Protein AF-A0A7C1YPB3-F1 (afdb_monomer_lite)

pLDDT: mean 75.38, std 16.49, range [26.89, 97.19]

Foldseek 3Di:
DVVVVVVVVVVVVVVVVVVVVVVVQDDPCCVLVVVVPDDPVVVVVVVVVVVDALLVVQVLVVVCVVPNPVSVVVVVVVVVVVVVVVVCVVVVVVPPDSDPLVSQCVVPNDVSSVVVVVVVVVVVVVVVVSRVVSVVVVVCVVVDPDDPDDDDPPDDDDPVCVVPHDDDDDDPVPDFAKDKDWDFDQDPPPRDTDPDTDIDIDGDDPPVVVVVLVVQCVVCVVVVPPVSNVVSVVVVVVVNVVVPPPDDDPVPPPD

Structure (mmCIF, N/CA/C/O backbone):
data_AF-A0A7C1YPB3-F1
#
_entry.id   AF-A0A7C1YPB3-F1
#
loop_
_atom_site.group_PDB
_atom_site.id
_atom_site.type_symbol
_atom_site.label_atom_id
_atom_site.label_alt_id
_atom_site.label_comp_id
_atom_site.label_asym_id
_atom_site.label_entity_id
_atom_site.label_seq_id
_atom_site.pdbx_PDB_ins_code
_atom_site.Cartn_x
_atom_site.Cartn_y
_atom_site.Cartn_z
_atom_site.occupancy
_atom_site.B_iso_or_equiv
_atom_site.auth_seq_id
_atom_site.auth_comp_id
_atom_site.auth_asym_id
_atom_site.auth_atom_id
_atom_site.pdbx_PDB_model_num
ATOM 1 N N . MET A 1 1 ? -0.962 -20.818 -11.666 1.00 75.56 1 MET A N 1
ATOM 2 C CA . MET A 1 1 ? -2.402 -21.074 -11.406 1.00 75.56 1 MET A CA 1
ATOM 3 C C . MET A 1 1 ? -2.687 -21.519 -9.973 1.00 75.56 1 MET A C 1
ATOM 5 O O . MET A 1 1 ? -3.555 -20.921 -9.353 1.00 75.56 1 MET A O 1
ATOM 9 N N . ILE A 1 2 ? -1.944 -22.481 -9.407 1.00 89.00 2 ILE A N 1
ATOM 10 C CA . ILE A 1 2 ? -2.165 -22.965 -8.027 1.00 89.00 2 ILE A CA 1
ATOM 11 C C . ILE A 1 2 ? -2.132 -21.858 -6.953 1.00 89.00 2 ILE A C 1
ATOM 13 O O . ILE A 1 2 ? -2.996 -21.825 -6.082 1.00 89.00 2 ILE A O 1
ATOM 17 N N . TYR A 1 3 ? -1.215 -20.891 -7.068 1.00 89.31 3 TYR A N 1
ATOM 18 C CA . TYR A 1 3 ? -1.104 -19.768 -6.129 1.00 89.31 3 TYR A CA 1
ATOM 19 C C . TYR A 1 3 ? -2.347 -18.869 -6.108 1.00 89.31 3 TYR A C 1
ATOM 21 O O . TYR A 1 3 ? -2.800 -18.473 -5.040 1.00 89.31 3 TYR A O 1
ATOM 29 N N . LEU A 1 4 ? -2.938 -18.584 -7.274 1.00 89.06 4 LEU A N 1
ATOM 30 C CA . LEU A 1 4 ? -4.139 -17.747 -7.371 1.00 89.06 4 LEU A CA 1
ATOM 31 C C . LEU A 1 4 ? -5.350 -18.432 -6.732 1.00 89.06 4 LEU A C 1
ATOM 33 O O . LEU A 1 4 ? -6.118 -17.787 -6.025 1.00 89.06 4 LEU A O 1
ATOM 37 N N . VAL A 1 5 ? -5.484 -19.746 -6.933 1.00 92.25 5 VAL A N 1
ATOM 38 C CA . VAL A 1 5 ? -6.539 -20.546 -6.296 1.00 92.25 5 VAL A CA 1
ATOM 39 C C . VAL A 1 5 ? -6.368 -20.546 -4.775 1.00 92.25 5 VAL A C 1
ATOM 41 O O . VAL A 1 5 ? -7.338 -20.316 -4.057 1.00 92.25 5 VAL A O 1
ATOM 44 N N . ALA A 1 6 ? -5.142 -20.726 -4.275 1.00 93.12 6 ALA A N 1
ATOM 45 C CA . ALA A 1 6 ? -4.856 -20.678 -2.842 1.00 93.12 6 ALA A CA 1
ATOM 46 C C . ALA A 1 6 ? -5.192 -19.308 -2.224 1.00 93.12 6 ALA A C 1
ATOM 48 O O . ALA A 1 6 ? -5.853 -19.252 -1.188 1.00 93.12 6 ALA A O 1
ATOM 49 N N . ILE A 1 7 ? -4.809 -18.206 -2.884 1.00 91.94 7 ILE A N 1
ATOM 50 C CA . ILE A 1 7 ? -5.150 -16.839 -2.451 1.00 91.94 7 ILE A CA 1
ATOM 51 C C . ILE A 1 7 ? -6.669 -16.650 -2.418 1.00 91.94 7 ILE A C 1
ATOM 53 O O . ILE A 1 7 ? -7.203 -16.122 -1.446 1.00 91.94 7 ILE A O 1
ATOM 57 N N . PHE A 1 8 ? -7.377 -17.100 -3.454 1.00 93.25 8 PHE A N 1
ATOM 58 C CA . PHE A 1 8 ? -8.828 -16.962 -3.526 1.00 93.25 8 PHE A CA 1
ATOM 59 C C . PHE A 1 8 ? -9.539 -17.727 -2.402 1.00 93.25 8 PHE A C 1
ATOM 61 O O . PHE A 1 8 ? -10.398 -17.164 -1.723 1.00 93.25 8 PHE A O 1
ATOM 68 N N . ILE A 1 9 ? -9.139 -18.977 -2.145 1.00 96.50 9 ILE A N 1
ATOM 69 C CA . ILE A 1 9 ? -9.668 -19.778 -1.031 1.00 96.50 9 ILE A CA 1
ATOM 70 C C . ILE A 1 9 ? -9.374 -19.095 0.308 1.00 96.50 9 ILE A C 1
ATOM 72 O O . ILE A 1 9 ? -10.265 -18.985 1.148 1.00 96.50 9 ILE A O 1
ATOM 76 N N . TYR A 1 10 ? -8.156 -18.588 0.502 1.00 94.69 10 TYR A N 1
ATOM 77 C CA . TYR A 1 10 ? -7.781 -17.868 1.718 1.00 94.69 10 TYR A CA 1
ATOM 78 C C . TYR A 1 10 ? -8.662 -16.630 1.958 1.00 94.69 10 TYR A C 1
ATOM 80 O O . TYR A 1 10 ? -9.185 -16.449 3.058 1.00 94.69 10 TYR A O 1
ATOM 88 N N . LEU A 1 11 ? -8.897 -15.816 0.924 1.00 94.25 11 LEU A N 1
ATOM 89 C CA . LEU A 1 11 ? -9.785 -14.652 1.007 1.00 94.25 11 LEU A CA 1
ATOM 90 C C . LEU A 1 11 ? -11.232 -15.049 1.326 1.00 94.25 11 LEU A C 1
ATOM 92 O O . LEU A 1 11 ? -11.877 -14.382 2.136 1.00 94.25 11 LEU A O 1
ATOM 96 N N . LEU A 1 12 ? -11.734 -16.144 0.745 1.00 96.62 12 LEU A N 1
ATOM 97 C CA . LEU A 1 12 ? -13.065 -16.671 1.063 1.00 96.62 12 LEU A CA 1
ATOM 98 C C . LEU A 1 12 ? -13.172 -17.121 2.521 1.00 96.62 12 LEU A C 1
ATOM 100 O O . LEU A 1 12 ? -14.165 -16.812 3.176 1.00 96.62 12 LEU A O 1
ATOM 104 N N . VAL A 1 13 ? -12.156 -17.809 3.047 1.00 97.19 13 VAL A N 1
ATOM 105 C CA . VAL A 1 13 ? -12.119 -18.225 4.456 1.00 97.19 13 VAL A CA 1
ATOM 106 C C . VAL A 1 13 ? -12.121 -17.005 5.377 1.00 97.19 13 VAL A C 1
ATOM 108 O O . VAL A 1 13 ? -12.924 -16.949 6.309 1.00 97.19 13 VAL A O 1
ATOM 111 N N . LEU A 1 14 ? -11.294 -15.993 5.096 1.00 94.81 14 LEU A N 1
ATOM 112 C CA . LEU A 1 14 ? -11.281 -14.748 5.870 1.00 94.81 14 LEU A CA 1
ATOM 113 C C . LEU A 1 14 ? -12.633 -14.027 5.833 1.00 94.81 14 LEU A C 1
ATOM 115 O O . LEU A 1 14 ? -13.133 -13.602 6.876 1.00 94.81 14 LEU A O 1
ATOM 119 N N . ALA A 1 15 ? -13.249 -13.921 4.653 1.00 95.31 15 ALA A N 1
ATOM 120 C CA . ALA A 1 15 ? -14.564 -13.311 4.496 1.00 95.31 15 ALA A CA 1
ATOM 121 C C . ALA A 1 15 ? -15.644 -14.091 5.261 1.00 95.31 15 ALA A C 1
ATOM 123 O O . ALA A 1 15 ? -16.457 -13.490 5.962 1.00 95.31 15 ALA A O 1
ATOM 124 N N . ALA A 1 16 ? -15.625 -15.425 5.192 1.00 95.50 16 ALA A N 1
ATOM 125 C CA . ALA A 1 16 ? -16.558 -16.284 5.914 1.00 95.50 16 ALA A CA 1
ATOM 126 C C . ALA A 1 16 ? -16.427 -16.117 7.435 1.00 95.50 16 ALA A C 1
ATOM 128 O O . ALA A 1 16 ? -17.439 -15.956 8.120 1.00 95.50 16 ALA A O 1
ATOM 129 N N . ILE A 1 17 ? -15.198 -16.080 7.963 1.00 94.19 17 ILE A N 1
ATOM 130 C CA . ILE A 1 17 ? -14.938 -15.820 9.387 1.00 94.19 17 ILE A CA 1
ATOM 131 C C . ILE A 1 17 ? -15.451 -14.428 9.779 1.00 94.19 17 ILE A C 1
ATOM 133 O O . ILE A 1 17 ? -16.126 -14.293 10.801 1.00 94.19 17 ILE A O 1
ATOM 137 N N . GLY A 1 18 ? -15.182 -13.408 8.958 1.00 90.50 18 GLY A N 1
ATOM 138 C CA . GLY A 1 18 ? -15.642 -12.039 9.186 1.00 90.50 18 GLY A CA 1
ATOM 139 C C . GLY A 1 18 ? -17.167 -11.927 9.234 1.00 90.50 18 GLY A C 1
ATOM 140 O O . GLY A 1 18 ? -17.710 -11.352 10.174 1.00 90.50 18 GLY A O 1
ATOM 141 N N . ILE A 1 19 ? -17.868 -12.540 8.277 1.00 93.19 19 ILE A N 1
ATOM 142 C CA . ILE A 1 19 ? -19.339 -12.573 8.225 1.00 93.19 19 ILE A CA 1
ATOM 143 C C . ILE A 1 19 ? -19.916 -13.375 9.396 1.00 93.19 19 ILE A C 1
ATOM 145 O O . ILE A 1 19 ? -20.928 -12.992 9.980 1.00 93.19 19 ILE A O 1
ATOM 149 N N . TYR A 1 20 ? -19.294 -14.494 9.762 1.00 92.25 20 TYR A N 1
ATOM 150 C CA . TYR A 1 20 ? -19.737 -15.286 10.905 1.00 92.25 20 TYR A CA 1
ATOM 151 C C . TYR A 1 20 ? -19.619 -14.496 12.214 1.00 92.25 20 TYR A C 1
ATOM 153 O O . TYR A 1 20 ? -20.540 -14.501 13.033 1.00 92.25 20 TYR A O 1
ATOM 161 N N . LYS A 1 21 ? -18.506 -13.780 12.403 1.00 87.38 21 LYS A N 1
ATOM 162 C CA . LYS A 1 21 ? -18.264 -12.970 13.599 1.00 87.38 21 LYS A CA 1
ATOM 163 C C . LYS A 1 21 ? -19.066 -11.674 13.623 1.00 87.38 21 LYS A C 1
ATOM 165 O O . LYS A 1 21 ? -19.496 -11.280 14.703 1.00 87.38 21 LYS A O 1
ATOM 170 N N . SER A 1 22 ? -19.352 -11.056 12.476 1.00 86.44 22 SER A N 1
ATOM 171 C CA . SER A 1 22 ? -20.177 -9.840 12.423 1.00 86.44 22 SER A CA 1
ATOM 172 C C . SER A 1 22 ? -21.593 -10.074 12.955 1.00 86.44 22 SER A C 1
ATOM 174 O O . SER A 1 22 ? -22.157 -9.195 13.597 1.00 86.44 22 SER A O 1
ATOM 176 N N . ARG A 1 23 ? -22.132 -11.293 12.804 1.00 85.88 23 ARG A N 1
ATOM 177 C CA . ARG A 1 23 ? -23.428 -11.701 13.377 1.00 85.88 23 ARG A CA 1
ATOM 178 C C . ARG A 1 23 ? -23.453 -11.743 14.911 1.00 85.88 23 ARG A C 1
ATOM 180 O O . ARG A 1 23 ? -24.531 -11.836 15.489 1.00 85.88 23 ARG A O 1
ATOM 187 N N . GLN A 1 24 ? -22.295 -11.719 15.572 1.00 82.00 24 GLN A N 1
ATOM 188 C CA . GLN A 1 24 ? -22.184 -11.736 17.037 1.00 82.00 24 GLN A CA 1
ATOM 189 C C . GLN A 1 24 ? -22.139 -10.322 17.638 1.00 82.00 24 GLN A C 1
ATOM 191 O O . GLN A 1 24 ? -22.309 -10.175 18.846 1.00 82.00 24 GLN A O 1
ATOM 196 N N . VAL A 1 25 ? -21.942 -9.289 16.813 1.00 84.88 25 VAL A N 1
ATOM 197 C CA . VAL A 1 25 ? -21.862 -7.888 17.245 1.00 84.88 25 VAL A CA 1
ATOM 198 C C . VAL A 1 25 ? -23.274 -7.335 17.432 1.00 84.88 25 VAL A C 1
ATOM 200 O O . VAL A 1 25 ? -24.055 -7.308 16.483 1.00 84.88 25 VAL A O 1
ATOM 203 N N . LYS A 1 26 ? -23.611 -6.893 18.651 1.00 83.12 26 LYS A N 1
ATOM 204 C CA . LYS A 1 26 ? -24.950 -6.369 18.982 1.00 83.12 26 LYS A CA 1
ATOM 205 C C . LYS A 1 26 ? -24.946 -4.894 19.375 1.00 83.12 26 LYS A C 1
ATOM 207 O O . LYS A 1 26 ? -25.945 -4.216 19.158 1.00 83.12 26 LYS A O 1
ATOM 212 N N . THR A 1 27 ? -23.846 -4.395 19.938 1.00 84.50 27 THR A N 1
ATOM 213 C CA . THR A 1 27 ? -23.731 -3.012 20.422 1.00 84.50 27 THR A CA 1
ATOM 214 C C . THR A 1 27 ? -22.548 -2.266 19.796 1.00 84.50 27 THR A C 1
ATOM 216 O O . THR A 1 27 ? -21.640 -2.861 19.213 1.00 84.50 27 THR A O 1
ATOM 219 N N . GLN A 1 28 ? -22.534 -0.935 19.924 1.00 77.88 28 GLN A N 1
ATOM 220 C CA . GLN A 1 28 ? -21.425 -0.104 19.443 1.00 77.88 28 GLN A CA 1
ATOM 221 C C . GLN A 1 28 ? -20.120 -0.363 20.213 1.00 77.88 28 GLN A C 1
ATOM 223 O O . GLN A 1 28 ? -19.041 -0.288 19.621 1.00 77.88 28 GLN A O 1
ATOM 228 N N . GLU A 1 29 ? -20.192 -0.698 21.504 1.00 75.31 29 GLU A N 1
ATOM 229 C CA . GLU A 1 29 ? -19.015 -1.105 22.280 1.00 75.31 29 GLU A CA 1
ATOM 230 C C . GLU A 1 29 ? -18.487 -2.478 21.834 1.00 75.31 29 GLU A C 1
ATOM 232 O O . GLU A 1 29 ? -17.271 -2.657 21.731 1.00 75.31 29 GLU A O 1
ATOM 237 N N . ASP A 1 30 ? -19.368 -3.421 21.479 1.00 77.81 30 ASP A N 1
ATOM 238 C CA . ASP A 1 30 ? -18.952 -4.699 20.882 1.00 77.81 30 ASP A CA 1
ATOM 239 C C . ASP A 1 30 ? -18.210 -4.478 19.562 1.00 77.81 30 ASP A C 1
ATOM 241 O O . ASP A 1 30 ? -17.221 -5.150 19.284 1.00 77.81 30 ASP A O 1
ATOM 245 N N . PHE A 1 31 ? -18.650 -3.504 18.763 1.00 80.12 31 PHE A N 1
ATOM 246 C CA . PHE A 1 31 ? -17.999 -3.169 17.500 1.00 80.12 31 PHE A CA 1
ATOM 247 C C . PHE A 1 31 ? -16.668 -2.426 17.691 1.00 80.12 31 PHE A C 1
ATOM 249 O O . PHE A 1 31 ? -15.685 -2.727 17.020 1.00 80.12 31 PHE A O 1
ATOM 256 N N . THR A 1 32 ? -16.627 -1.450 18.602 1.00 74.75 32 THR A N 1
ATOM 257 C CA . THR A 1 32 ? -15.504 -0.501 18.700 1.00 74.75 32 THR A CA 1
ATOM 258 C C . THR A 1 32 ? -14.382 -1.010 19.603 1.00 74.75 32 THR A C 1
ATOM 260 O O . THR A 1 32 ? -13.214 -0.717 19.359 1.00 74.75 32 THR A O 1
ATOM 263 N N . VAL A 1 33 ? -14.717 -1.771 20.650 1.00 75.38 33 VAL A N 1
ATOM 264 C CA . VAL A 1 33 ? -13.752 -2.252 21.655 1.00 75.38 33 VAL A CA 1
ATOM 265 C C . VAL A 1 33 ? -13.882 -3.747 21.956 1.00 75.38 33 VAL A C 1
ATOM 267 O O . VAL A 1 33 ? -13.324 -4.215 22.950 1.00 75.38 33 VAL A O 1
ATOM 270 N N . ALA A 1 34 ? -14.615 -4.508 21.133 1.00 78.81 34 ALA A N 1
ATOM 271 C CA . ALA A 1 34 ? -14.867 -5.940 21.340 1.00 78.81 34 ALA A CA 1
ATOM 272 C C . ALA A 1 34 ? -15.419 -6.258 22.747 1.00 78.81 34 ALA A C 1
ATOM 274 O O . ALA A 1 34 ? -15.034 -7.242 23.388 1.00 78.81 34 ALA A O 1
ATOM 275 N N . GLY A 1 35 ? -16.253 -5.356 23.283 1.00 71.44 35 GLY A N 1
ATOM 276 C CA . GLY A 1 35 ? -16.825 -5.475 24.627 1.00 71.44 35 GLY A CA 1
ATOM 277 C C . GLY A 1 35 ? -15.786 -5.486 25.757 1.00 71.44 35 GLY A C 1
ATOM 278 O O . GLY A 1 35 ? -16.099 -5.897 26.868 1.00 71.44 35 GLY A O 1
ATOM 279 N N . ARG A 1 36 ? -14.531 -5.081 25.490 1.00 75.50 36 ARG A N 1
ATOM 280 C CA . ARG A 1 36 ? -13.394 -5.139 26.434 1.00 75.50 36 ARG A CA 1
ATOM 281 C C . ARG A 1 36 ? -13.104 -6.551 26.979 1.00 75.50 36 ARG A C 1
ATOM 283 O O . ARG A 1 36 ? -12.476 -6.687 28.025 1.00 75.50 36 ARG A O 1
ATOM 290 N N . THR A 1 37 ? -13.523 -7.595 26.262 1.00 76.38 37 THR A N 1
ATOM 291 C CA . THR A 1 37 ? -13.382 -9.008 26.677 1.00 76.38 37 THR A CA 1
ATOM 292 C C . THR A 1 37 ? -12.137 -9.702 26.117 1.00 76.38 37 THR A C 1
ATOM 294 O O . THR A 1 37 ? -11.868 -10.861 26.433 1.00 76.38 37 THR A O 1
ATOM 297 N N . LEU A 1 38 ? -11.363 -9.015 25.271 1.00 80.56 38 LEU A N 1
ATOM 298 C CA . LEU A 1 38 ? -10.194 -9.596 24.615 1.00 80.56 38 LEU A CA 1
ATOM 299 C C . LEU A 1 38 ? -9.061 -9.856 25.614 1.00 80.56 38 LEU A C 1
ATOM 301 O O . LEU A 1 38 ? -8.634 -8.961 26.342 1.00 80.56 38 LEU A O 1
ATOM 305 N N . SER A 1 39 ? -8.525 -11.079 25.587 1.00 85.75 39 SER A N 1
ATOM 306 C CA . SER A 1 39 ? -7.295 -11.421 26.305 1.00 85.75 39 SER A CA 1
ATOM 307 C C . SER A 1 39 ? -6.130 -10.531 25.835 1.00 85.75 39 SER A C 1
ATOM 309 O O . SER A 1 39 ? -6.035 -10.259 24.630 1.00 85.75 39 SER A O 1
ATOM 311 N N . PRO A 1 40 ? -5.204 -10.120 26.727 1.00 83.62 40 PRO A N 1
ATOM 312 C CA . PRO A 1 40 ? -4.040 -9.308 26.365 1.00 83.62 40 PRO A CA 1
ATOM 313 C C . PRO A 1 40 ? -3.241 -9.872 25.185 1.00 83.62 40 PRO A C 1
ATOM 315 O O . PRO A 1 40 ? -2.787 -9.116 24.330 1.00 83.62 40 PRO A O 1
ATOM 318 N N . TRP A 1 41 ? -3.132 -11.200 25.084 1.00 87.94 41 TRP A N 1
ATOM 319 C CA . TRP A 1 41 ? -2.444 -11.854 23.971 1.00 87.94 41 TRP A CA 1
ATOM 320 C C . TRP A 1 41 ? -3.108 -11.562 22.620 1.00 87.94 41 TRP A C 1
ATOM 322 O O . TRP A 1 41 ? -2.438 -11.214 21.651 1.00 87.94 41 TRP A O 1
ATOM 332 N N . ILE A 1 42 ? -4.442 -11.613 22.569 1.00 88.00 42 ILE A N 1
ATOM 333 C CA . ILE A 1 42 ? -5.206 -11.323 21.351 1.00 88.00 42 ILE A CA 1
ATOM 334 C C . ILE A 1 42 ? -5.057 -9.845 20.977 1.00 88.00 42 ILE A C 1
ATOM 336 O O . ILE A 1 42 ? -4.931 -9.531 19.794 1.00 88.00 42 ILE A O 1
ATOM 340 N N . MET A 1 43 ? -5.004 -8.939 21.961 1.00 84.94 43 MET A N 1
ATOM 341 C CA . MET A 1 43 ? -4.760 -7.514 21.708 1.00 84.94 43 MET A CA 1
ATOM 342 C C . MET A 1 43 ? -3.385 -7.280 21.074 1.00 84.94 43 MET A C 1
ATOM 344 O O . MET A 1 43 ? -3.294 -6.532 20.102 1.00 84.94 43 MET A O 1
ATOM 348 N N . VAL A 1 44 ? -2.336 -7.951 21.564 1.00 85.75 44 VAL A N 1
ATOM 349 C CA . VAL A 1 44 ? -0.988 -7.873 20.974 1.00 85.75 44 VAL A CA 1
ATOM 350 C C . VAL A 1 44 ? -0.985 -8.427 19.550 1.00 85.75 44 VAL A C 1
ATOM 352 O O . VAL A 1 44 ? -0.509 -7.749 18.643 1.00 85.75 44 VAL A O 1
ATOM 355 N N . CYS A 1 45 ? -1.570 -9.606 19.317 1.00 88.81 45 CYS A N 1
ATOM 356 C CA . CYS A 1 45 ? -1.667 -10.178 17.971 1.00 88.81 45 CYS A CA 1
ATOM 357 C C . CYS A 1 45 ? -2.439 -9.266 17.009 1.00 88.81 45 CYS A C 1
ATOM 359 O O . CYS A 1 45 ? -2.020 -9.082 15.871 1.00 88.81 45 CYS A O 1
ATOM 361 N N . THR A 1 46 ? -3.534 -8.659 17.470 1.00 87.94 46 THR A N 1
ATOM 362 C CA . THR A 1 46 ? -4.332 -7.721 16.667 1.00 87.94 46 THR A CA 1
ATOM 363 C C . THR A 1 46 ? -3.531 -6.466 16.335 1.00 87.94 46 THR A C 1
ATOM 365 O O . THR A 1 46 ? -3.533 -6.020 15.193 1.00 87.94 46 THR A O 1
ATOM 368 N N . MET A 1 47 ? -2.792 -5.925 17.307 1.00 85.75 47 MET A N 1
ATOM 369 C CA . MET A 1 47 ? -1.917 -4.774 17.092 1.00 85.75 47 MET A CA 1
ATOM 370 C C . MET A 1 47 ? -0.821 -5.086 16.065 1.00 85.75 47 MET A C 1
ATOM 372 O O . MET A 1 47 ? -0.609 -4.311 15.136 1.00 85.75 47 MET A O 1
ATOM 376 N N . LEU A 1 48 ? -0.161 -6.243 16.190 1.00 85.25 48 LEU A N 1
ATOM 377 C CA . LEU A 1 48 ? 0.856 -6.689 15.235 1.00 85.25 48 LEU A CA 1
ATOM 378 C C . LEU A 1 48 ? 0.269 -6.895 13.834 1.00 85.25 48 LEU A C 1
ATOM 380 O O . LEU A 1 48 ? 0.888 -6.485 12.856 1.00 85.25 48 LEU A O 1
ATOM 384 N N . ALA A 1 49 ? -0.934 -7.467 13.733 1.00 87.25 49 ALA A N 1
ATOM 385 C CA . ALA A 1 49 ? -1.625 -7.669 12.461 1.00 87.25 49 ALA A CA 1
ATOM 386 C C . ALA A 1 49 ? -1.983 -6.346 11.762 1.00 87.25 49 ALA A C 1
ATOM 388 O O . ALA A 1 49 ? -1.919 -6.264 10.541 1.00 87.25 49 ALA A O 1
ATOM 389 N N . VAL A 1 50 ? -2.330 -5.300 12.520 1.00 87.25 50 VAL A N 1
ATOM 390 C CA . VAL A 1 50 ? -2.576 -3.956 11.965 1.00 87.25 50 VAL A CA 1
ATOM 391 C C . VAL A 1 50 ? -1.279 -3.307 11.480 1.00 87.25 50 VAL A C 1
ATOM 393 O O . VAL A 1 50 ? -1.287 -2.552 10.509 1.00 87.25 50 VAL A O 1
ATOM 396 N N . TRP A 1 51 ? -0.163 -3.586 12.151 1.00 84.31 51 TRP A N 1
ATOM 397 C CA . TRP A 1 51 ? 1.110 -2.935 11.862 1.00 84.31 51 TRP A CA 1
ATOM 398 C C . TRP A 1 51 ? 1.872 -3.583 10.696 1.00 84.31 51 TRP A C 1
ATOM 400 O O . TRP A 1 51 ? 2.508 -2.898 9.890 1.00 84.31 51 TRP A O 1
ATOM 410 N N . ILE A 1 52 ? 1.780 -4.907 10.575 1.00 86.00 52 ILE A N 1
ATOM 411 C CA . ILE A 1 52 ? 2.436 -5.684 9.525 1.00 86.00 52 ILE A CA 1
ATOM 412 C C . ILE A 1 52 ? 1.464 -5.857 8.355 1.00 86.00 52 ILE A C 1
ATOM 414 O O . ILE A 1 52 ? 0.623 -6.752 8.352 1.00 86.00 52 ILE A O 1
ATOM 418 N N . GLY A 1 53 ? 1.600 -5.006 7.336 1.00 87.19 53 GLY A N 1
ATOM 419 C CA . GLY A 1 53 ? 0.854 -5.124 6.080 1.00 87.19 53 GLY A CA 1
ATOM 420 C C . GLY A 1 53 ? 1.751 -5.337 4.862 1.00 87.19 53 GLY A C 1
ATOM 421 O O . GLY A 1 53 ? 2.971 -5.182 4.930 1.00 87.19 53 GLY A O 1
ATOM 422 N N . THR A 1 54 ? 1.138 -5.684 3.730 1.00 87.50 54 THR A N 1
ATOM 423 C CA . THR A 1 54 ? 1.839 -6.049 2.488 1.00 87.50 54 THR A CA 1
ATOM 424 C C . THR A 1 54 ? 2.812 -4.977 2.009 1.00 87.50 54 THR A C 1
ATOM 426 O O . THR A 1 54 ? 3.954 -5.279 1.691 1.00 87.50 54 THR A O 1
ATOM 429 N N . GLY A 1 55 ? 2.400 -3.718 1.996 1.00 85.56 55 GLY A N 1
ATOM 430 C CA . GLY A 1 55 ? 3.244 -2.592 1.626 1.00 85.56 55 GLY A CA 1
ATOM 431 C C . GLY A 1 55 ? 4.322 -2.259 2.649 1.00 85.56 55 GLY A C 1
ATOM 432 O O . GLY A 1 55 ? 5.384 -1.810 2.241 1.00 85.56 55 GLY A O 1
ATOM 433 N N . SER A 1 56 ? 4.123 -2.540 3.940 1.00 85.31 56 SER A N 1
ATOM 434 C CA . SER A 1 56 ? 5.213 -2.439 4.919 1.00 85.31 56 SER A CA 1
ATOM 435 C C . SER A 1 56 ? 6.280 -3.493 4.632 1.00 85.31 56 SER A C 1
ATOM 437 O O . SER A 1 56 ? 7.465 -3.187 4.660 1.00 85.31 56 SER A O 1
ATOM 439 N N . ILE A 1 57 ? 5.876 -4.727 4.314 1.00 88.88 57 ILE A N 1
ATOM 440 C CA . ILE A 1 57 ? 6.804 -5.822 3.995 1.00 88.88 57 ILE A CA 1
ATOM 441 C C . ILE A 1 57 ? 7.551 -5.525 2.694 1.00 88.88 57 ILE A C 1
ATOM 443 O O . ILE A 1 57 ? 8.777 -5.500 2.689 1.00 88.88 57 ILE A O 1
ATOM 447 N N . VAL A 1 58 ? 6.822 -5.266 1.605 1.00 89.31 58 VAL A N 1
ATOM 448 C CA . VAL A 1 58 ? 7.404 -5.013 0.278 1.00 89.31 58 VAL A CA 1
ATOM 449 C C . VAL A 1 58 ? 8.214 -3.716 0.277 1.00 89.31 58 VAL A C 1
ATOM 451 O O . VAL A 1 58 ? 9.324 -3.688 -0.246 1.00 89.31 58 VAL A O 1
ATOM 454 N N . GLY A 1 59 ? 7.704 -2.656 0.909 1.00 85.81 59 GLY A N 1
ATOM 455 C CA . GLY A 1 59 ? 8.382 -1.364 1.000 1.00 85.81 59 GLY A CA 1
ATOM 456 C C . GLY A 1 59 ? 9.656 -1.422 1.838 1.00 85.81 59 GLY A C 1
ATOM 457 O O . GLY A 1 59 ? 10.696 -0.940 1.391 1.00 85.81 59 GLY A O 1
ATOM 458 N N . ASN A 1 60 ? 9.614 -2.059 3.015 1.00 87.00 60 ASN A N 1
ATOM 459 C CA . ASN A 1 60 ? 10.816 -2.233 3.831 1.00 87.00 60 ASN A CA 1
ATOM 460 C C . ASN A 1 60 ? 11.820 -3.162 3.150 1.00 87.00 60 ASN A C 1
ATOM 462 O O . ASN A 1 60 ? 12.999 -2.841 3.147 1.00 87.00 60 ASN A O 1
ATOM 466 N N . ALA A 1 61 ? 11.377 -4.260 2.529 1.00 88.75 61 ALA A N 1
ATOM 467 C CA . ALA A 1 61 ? 12.266 -5.152 1.786 1.00 88.75 61 ALA A CA 1
ATOM 468 C C . ALA A 1 61 ? 12.956 -4.425 0.621 1.00 88.75 61 ALA A C 1
ATOM 470 O O . ALA A 1 61 ? 14.169 -4.541 0.468 1.00 88.75 61 ALA A O 1
ATOM 471 N N . GLY A 1 62 ? 12.210 -3.625 -0.149 1.00 88.25 62 GLY A N 1
ATOM 472 C CA . GLY A 1 62 ? 12.766 -2.799 -1.222 1.00 88.25 62 GLY A CA 1
ATOM 473 C C . GLY A 1 62 ? 13.782 -1.783 -0.700 1.00 88.25 62 GLY A C 1
ATOM 474 O O . GLY A 1 62 ? 14.879 -1.672 -1.237 1.00 88.25 62 GLY A O 1
ATOM 475 N N . LYS A 1 63 ? 13.478 -1.106 0.414 1.00 86.56 63 LYS A N 1
ATOM 476 C CA . LYS A 1 63 ? 14.441 -0.195 1.043 1.00 86.56 63 LYS A CA 1
ATOM 477 C C . LYS A 1 63 ? 15.673 -0.915 1.572 1.00 86.56 63 LYS A C 1
ATOM 479 O O . LYS A 1 63 ? 16.780 -0.458 1.329 1.00 86.56 63 LYS A O 1
ATOM 484 N N . THR A 1 64 ? 15.525 -2.051 2.241 1.00 91.69 64 THR A N 1
ATOM 485 C CA . THR A 1 64 ? 16.670 -2.856 2.682 1.00 91.69 64 THR A CA 1
ATOM 486 C C . THR A 1 64 ? 17.521 -3.322 1.503 1.00 91.69 64 THR A C 1
ATOM 488 O O . THR A 1 64 ? 18.738 -3.373 1.635 1.00 91.69 64 THR A O 1
ATOM 491 N N . TYR A 1 65 ? 16.921 -3.608 0.347 1.00 90.00 65 TYR A N 1
ATOM 492 C CA . TYR A 1 65 ? 17.668 -3.932 -0.867 1.00 90.00 65 TYR A CA 1
ATOM 493 C C . TYR A 1 65 ? 18.499 -2.742 -1.382 1.00 90.00 65 TYR A C 1
ATOM 495 O O . TYR A 1 65 ? 19.650 -2.927 -1.759 1.00 90.00 65 TYR A O 1
ATOM 503 N N . GLU A 1 66 ? 17.955 -1.520 -1.348 1.00 90.62 66 GLU A N 1
ATOM 504 C CA . GLU A 1 66 ? 18.651 -0.302 -1.804 1.00 90.62 66 GLU A CA 1
ATOM 505 C C . GLU A 1 66 ? 19.769 0.162 -0.856 1.00 90.62 66 GLU A C 1
ATOM 507 O O . GLU A 1 66 ? 20.864 0.498 -1.298 1.00 90.62 66 GLU A O 1
ATOM 512 N N . ILE A 1 67 ? 19.481 0.238 0.447 1.00 91.12 67 ILE A N 1
ATOM 513 C CA . ILE A 1 67 ? 20.345 0.903 1.443 1.00 91.12 67 ILE A CA 1
ATOM 514 C C . ILE A 1 67 ? 20.930 -0.068 2.485 1.00 91.12 67 ILE A C 1
ATOM 516 O O . ILE A 1 67 ? 21.608 0.345 3.433 1.00 91.12 67 ILE A O 1
ATOM 520 N N . GLY A 1 68 ? 20.681 -1.370 2.336 1.00 91.19 68 GLY A N 1
ATOM 521 C CA . GLY A 1 68 ? 21.203 -2.413 3.214 1.00 91.19 68 GLY A CA 1
ATOM 522 C C . GLY A 1 68 ? 20.674 -2.322 4.648 1.00 91.19 68 GLY A C 1
ATOM 523 O O . GLY A 1 68 ? 19.524 -1.959 4.908 1.00 91.19 68 GLY A O 1
ATOM 524 N N . MET A 1 69 ? 21.547 -2.636 5.610 1.00 90.38 69 MET A N 1
ATOM 525 C CA . MET A 1 69 ? 21.215 -2.701 7.041 1.00 90.38 69 MET A CA 1
ATOM 526 C C . MET A 1 69 ? 20.750 -1.356 7.626 1.00 90.38 69 MET A C 1
ATOM 528 O O . MET A 1 69 ? 20.051 -1.330 8.638 1.00 90.38 69 MET A O 1
ATOM 532 N N . SER A 1 70 ? 21.085 -0.235 6.980 1.00 91.00 70 SER A N 1
ATOM 533 C CA . SER A 1 70 ? 20.649 1.098 7.417 1.00 91.00 70 SER A CA 1
ATOM 534 C C . SER A 1 70 ? 19.120 1.259 7.407 1.00 91.00 70 SER A C 1
ATOM 536 O O . SER A 1 70 ? 18.573 2.009 8.218 1.00 91.00 70 SER A O 1
ATOM 538 N N . ALA A 1 71 ? 18.405 0.475 6.588 1.00 88.06 71 ALA A N 1
ATOM 539 C CA . ALA A 1 71 ? 16.944 0.432 6.571 1.00 88.06 71 ALA A CA 1
ATOM 540 C C . ALA A 1 71 ? 16.324 0.005 7.914 1.00 88.06 71 ALA A C 1
ATOM 542 O O . ALA A 1 71 ? 15.165 0.329 8.172 1.00 88.06 71 ALA A O 1
ATOM 543 N N . LEU A 1 72 ? 17.077 -0.675 8.793 1.00 88.31 72 LEU A N 1
ATOM 544 C CA . LEU A 1 72 ? 16.595 -1.086 10.116 1.00 88.31 72 LEU A CA 1
ATOM 545 C C . LEU A 1 72 ? 16.286 0.086 11.051 1.00 88.31 72 LEU A C 1
ATOM 547 O O . LEU A 1 72 ? 15.564 -0.093 12.033 1.00 88.31 72 LEU A O 1
ATOM 551 N N . TRP A 1 73 ? 16.770 1.292 10.754 1.00 90.44 73 TRP A N 1
ATOM 552 C CA . TRP A 1 73 ? 16.487 2.452 11.594 1.00 90.44 73 TRP A CA 1
ATOM 553 C C . TRP A 1 73 ? 14.987 2.772 11.676 1.00 90.44 73 TRP A C 1
ATOM 555 O O . TRP A 1 73 ? 14.490 3.150 12.737 1.00 90.44 73 TRP A O 1
ATOM 565 N N . LEU A 1 74 ? 14.238 2.542 10.592 1.00 86.19 74 LEU A N 1
ATOM 566 C CA . LEU A 1 74 ? 12.785 2.737 10.545 1.00 86.19 74 LEU A CA 1
ATOM 567 C C . LEU A 1 74 ? 12.012 1.790 11.491 1.00 86.19 74 LEU A C 1
ATOM 569 O O . LEU A 1 74 ? 11.260 2.286 12.342 1.00 86.19 74 LEU A O 1
ATOM 573 N N . PRO A 1 75 ? 12.165 0.451 11.411 1.00 87.25 75 PRO A N 1
ATOM 574 C CA . PRO A 1 75 ? 11.481 -0.458 12.326 1.00 87.25 75 PRO A CA 1
ATOM 575 C C . PRO A 1 75 ? 11.957 -0.304 13.775 1.00 87.25 75 PRO A C 1
ATOM 577 O O . PRO A 1 75 ? 11.120 -0.335 14.675 1.00 87.25 75 PRO A O 1
ATOM 580 N N . ILE A 1 76 ? 13.253 -0.063 14.019 1.00 90.31 76 ILE A N 1
ATOM 581 C CA . ILE A 1 76 ? 13.774 0.178 15.378 1.00 90.31 76 ILE A CA 1
ATOM 582 C C . ILE A 1 76 ? 13.154 1.446 15.971 1.00 90.31 76 ILE A C 1
ATOM 584 O O . ILE A 1 76 ? 12.630 1.414 17.086 1.00 90.31 76 ILE A O 1
ATOM 588 N N . GLY A 1 77 ? 13.152 2.548 15.217 1.00 91.12 77 GLY A N 1
ATOM 589 C CA . GLY A 1 77 ? 12.538 3.801 15.648 1.00 91.12 77 GLY A CA 1
ATOM 590 C C . GLY A 1 77 ? 11.050 3.636 15.946 1.00 91.12 77 GLY A C 1
ATOM 591 O O . GLY A 1 77 ? 10.556 4.161 16.945 1.00 91.12 77 GLY A O 1
ATOM 592 N N . THR A 1 78 ? 10.340 2.836 15.147 1.00 87.88 78 THR A N 1
ATOM 593 C CA . THR A 1 78 ? 8.922 2.586 15.412 1.00 87.88 78 THR A CA 1
ATOM 594 C C . THR A 1 78 ? 8.704 1.720 16.649 1.00 87.88 78 THR A C 1
ATOM 596 O O . THR A 1 78 ? 7.808 2.007 17.440 1.00 87.88 78 THR A O 1
ATOM 599 N N . PHE A 1 79 ? 9.536 0.702 16.865 1.00 88.94 79 PHE A N 1
ATOM 600 C CA . PHE A 1 79 ? 9.469 -0.134 18.061 1.00 88.94 79 PHE A CA 1
ATOM 601 C C . PHE A 1 79 ? 9.687 0.691 19.338 1.00 88.94 79 PHE A C 1
ATOM 603 O O . PHE A 1 79 ? 8.897 0.607 20.279 1.00 88.94 79 PHE A O 1
ATOM 610 N N . ILE A 1 80 ? 10.693 1.571 19.339 1.00 92.31 80 ILE A N 1
ATOM 611 C CA . ILE A 1 80 ? 10.936 2.517 20.438 1.00 92.31 80 ILE A CA 1
ATOM 612 C C . ILE A 1 80 ? 9.737 3.461 20.608 1.00 92.31 80 ILE A C 1
ATOM 614 O O . ILE A 1 80 ? 9.263 3.666 21.726 1.00 92.31 80 ILE A O 1
ATOM 618 N N . GLY A 1 81 ? 9.197 3.994 19.509 1.00 90.44 81 GLY A N 1
ATOM 619 C CA . GLY A 1 81 ? 8.009 4.850 19.521 1.00 90.44 81 GLY A CA 1
ATOM 620 C C . GLY A 1 81 ? 6.779 4.171 20.132 1.00 90.44 81 GLY A C 1
ATOM 621 O O . GLY A 1 81 ? 6.062 4.797 20.911 1.00 90.44 81 GLY A O 1
ATOM 622 N N . MET A 1 82 ? 6.557 2.884 19.851 1.00 87.31 82 MET A N 1
ATOM 623 C CA . MET A 1 82 ? 5.474 2.103 20.460 1.00 87.31 82 MET A CA 1
ATOM 624 C C . MET A 1 82 ? 5.659 1.938 21.969 1.00 87.31 82 MET A C 1
ATOM 626 O O . MET A 1 82 ? 4.696 2.100 22.720 1.00 87.31 82 MET A O 1
ATOM 630 N N . ILE A 1 83 ? 6.885 1.661 22.424 1.00 88.69 83 ILE A N 1
ATOM 631 C CA . ILE A 1 83 ? 7.195 1.579 23.857 1.00 88.69 83 ILE A CA 1
ATOM 632 C C . ILE A 1 83 ? 6.915 2.926 24.526 1.00 88.69 83 ILE A C 1
ATOM 634 O O . ILE A 1 83 ? 6.221 2.976 25.539 1.00 88.69 83 ILE A O 1
ATOM 638 N N . LEU A 1 84 ? 7.374 4.028 23.932 1.00 90.44 84 LEU A N 1
ATOM 639 C CA . LEU A 1 84 ? 7.115 5.372 24.451 1.00 90.44 84 LEU A CA 1
ATOM 640 C C . LEU A 1 84 ? 5.616 5.690 24.509 1.00 90.44 84 LEU A C 1
ATOM 642 O O . LEU A 1 84 ? 5.122 6.203 25.516 1.00 90.44 84 LEU A O 1
ATOM 646 N N . LEU A 1 85 ? 4.872 5.330 23.463 1.00 86.38 85 LEU A N 1
ATOM 647 C CA . LEU A 1 85 ? 3.430 5.530 23.408 1.00 86.38 85 LEU A CA 1
ATOM 648 C C . LEU A 1 85 ? 2.695 4.697 24.466 1.00 86.38 85 LEU A C 1
ATOM 650 O O . LEU A 1 85 ? 1.694 5.165 25.007 1.00 86.38 85 LEU A O 1
ATOM 654 N N . SER A 1 86 ? 3.201 3.509 24.813 1.00 84.12 86 SER A N 1
ATOM 655 C CA . SER A 1 86 ? 2.608 2.645 25.843 1.00 84.12 86 SER A CA 1
ATOM 656 C C . SER A 1 86 ? 2.552 3.317 27.225 1.00 84.12 86 SER A C 1
ATOM 658 O O . SER A 1 86 ? 1.562 3.156 27.939 1.00 84.12 86 SER A O 1
ATOM 660 N N . PHE A 1 87 ? 3.528 4.169 27.568 1.00 86.38 87 PHE A N 1
ATOM 661 C CA . PHE A 1 87 ? 3.507 4.935 28.821 1.00 86.38 87 PHE A CA 1
ATOM 662 C C . PHE A 1 87 ? 2.394 5.990 28.846 1.00 86.38 87 PHE A C 1
ATOM 664 O O . PHE A 1 87 ? 1.802 6.264 29.890 1.00 86.38 87 PHE A O 1
ATOM 671 N N . ILE A 1 88 ? 2.080 6.573 27.688 1.00 84.38 88 ILE A N 1
ATOM 672 C CA . ILE A 1 88 ? 1.015 7.573 27.539 1.00 84.38 88 ILE A CA 1
ATOM 673 C C . ILE A 1 88 ? -0.353 6.892 27.390 1.00 84.38 88 ILE A C 1
ATOM 675 O O . ILE A 1 88 ? -1.371 7.455 27.802 1.00 84.38 88 ILE A O 1
ATOM 679 N N . ALA A 1 89 ? -0.390 5.668 26.856 1.00 79.12 89 ALA A N 1
ATOM 680 C CA . ALA A 1 89 ? -1.612 4.915 26.598 1.00 79.12 89 ALA A CA 1
ATOM 681 C C . ALA A 1 89 ? -2.466 4.732 27.861 1.00 79.12 89 ALA A C 1
ATOM 683 O O . ALA A 1 89 ? -3.687 4.852 27.785 1.00 79.12 89 ALA A O 1
ATOM 684 N N . THR A 1 90 ? -1.853 4.543 29.035 1.00 76.62 90 THR A N 1
ATOM 685 C CA . THR A 1 90 ? -2.579 4.464 30.317 1.00 76.62 90 THR A CA 1
ATOM 686 C C . THR A 1 90 ? -3.345 5.752 30.619 1.00 76.62 90 THR A C 1
ATOM 688 O O . THR A 1 90 ? -4.513 5.712 30.999 1.00 76.62 90 THR A O 1
ATOM 691 N N . ARG A 1 91 ? -2.722 6.916 30.392 1.00 77.94 91 ARG A N 1
ATOM 692 C CA . ARG A 1 91 ? -3.371 8.218 30.594 1.00 77.94 91 ARG A CA 1
ATOM 693 C C . ARG A 1 91 ? -4.453 8.477 29.549 1.00 77.94 91 ARG A C 1
ATOM 695 O O . ARG A 1 91 ? -5.489 9.038 29.886 1.00 77.94 91 ARG A O 1
ATOM 702 N N . ALA A 1 92 ? -4.226 8.049 28.307 1.00 74.81 92 ALA A N 1
ATOM 703 C CA . ALA A 1 92 ? -5.211 8.143 27.235 1.00 74.81 92 ALA A CA 1
ATOM 704 C C . ALA A 1 92 ? -6.434 7.247 27.492 1.00 74.81 92 ALA A C 1
ATOM 706 O O . ALA A 1 92 ? -7.550 7.674 27.232 1.00 74.81 92 ALA A O 1
ATOM 707 N N . ARG A 1 93 ? -6.246 6.049 28.063 1.00 73.44 93 ARG A N 1
ATOM 708 C CA . ARG A 1 93 ? -7.333 5.115 28.407 1.00 73.44 93 ARG A CA 1
ATOM 709 C C . ARG A 1 93 ? -8.281 5.662 29.476 1.00 73.44 93 ARG A C 1
ATOM 711 O O . ARG A 1 93 ? -9.458 5.321 29.467 1.00 73.44 93 ARG A O 1
ATOM 718 N N . ASN A 1 94 ? -7.777 6.505 30.376 1.00 75.81 94 ASN A N 1
ATOM 719 C CA . ASN A 1 94 ? -8.590 7.155 31.409 1.00 75.81 94 ASN A CA 1
ATOM 720 C C . ASN A 1 94 ? -9.470 8.282 30.848 1.00 75.81 94 ASN A C 1
ATOM 722 O O . ASN A 1 94 ? -10.392 8.738 31.517 1.00 75.81 94 ASN A O 1
ATOM 726 N N . ILE A 1 95 ? -9.192 8.747 29.629 1.00 77.25 95 ILE A N 1
ATOM 727 C CA . ILE A 1 95 ? -10.084 9.643 28.905 1.00 77.25 95 ILE A CA 1
ATOM 728 C C . ILE A 1 95 ? -11.135 8.731 28.275 1.00 77.25 95 ILE A C 1
ATOM 730 O O . ILE A 1 95 ? -10.809 7.978 27.365 1.00 77.25 95 ILE A O 1
ATOM 734 N N . GLU A 1 96 ? -12.375 8.775 28.769 1.00 72.44 96 GLU A N 1
ATOM 735 C CA . GLU A 1 96 ? -13.519 7.995 28.263 1.00 72.44 96 GLU A CA 1
ATOM 736 C C . GLU A 1 96 ? -13.907 8.424 26.836 1.00 72.44 96 GLU A C 1
ATOM 738 O O . GLU A 1 96 ? -14.949 9.026 26.592 1.00 72.44 96 GLU A O 1
ATOM 743 N N . ALA A 1 97 ? -13.009 8.235 25.883 1.00 76.38 97 ALA A N 1
ATOM 744 C CA . ALA A 1 97 ? -13.157 8.569 24.482 1.00 76.38 97 ALA A CA 1
ATOM 745 C C . ALA A 1 97 ? -12.897 7.306 23.667 1.00 76.38 97 ALA A C 1
ATOM 747 O O . ALA A 1 97 ? -12.010 6.512 23.984 1.00 76.38 97 ALA A O 1
ATOM 748 N N . LEU A 1 98 ? -13.673 7.128 22.604 1.00 74.12 98 LEU A N 1
ATOM 749 C CA . LEU A 1 98 ? -13.602 5.934 21.765 1.00 74.12 98 LEU A CA 1
ATOM 750 C C . LEU A 1 98 ? -12.591 6.094 20.625 1.00 74.12 98 LEU A C 1
ATOM 752 O O . LEU A 1 98 ? -12.169 5.107 20.029 1.00 74.12 98 LEU A O 1
ATOM 756 N N . THR A 1 99 ? -12.198 7.332 20.303 1.00 85.62 99 THR A N 1
ATOM 757 C CA . THR A 1 99 ? -11.326 7.634 19.159 1.00 85.62 99 THR A CA 1
ATOM 758 C C . THR A 1 99 ? -10.266 8.686 19.490 1.00 85.62 99 THR A C 1
ATOM 760 O O . THR A 1 99 ? -10.468 9.562 20.330 1.00 85.62 99 THR A O 1
ATOM 763 N N . VAL A 1 100 ? -9.132 8.651 18.780 1.00 86.56 100 VAL A N 1
ATOM 764 C CA . VAL A 1 100 ? -8.052 9.642 18.950 1.00 86.56 100 VAL A CA 1
ATOM 765 C C . VAL A 1 100 ? -8.517 11.080 18.651 1.00 86.56 100 VAL A C 1
ATOM 767 O O . VAL A 1 100 ? -8.228 11.965 19.460 1.00 86.56 100 VAL A O 1
ATOM 770 N N . PRO A 1 101 ? -9.284 11.362 17.574 1.00 90.00 101 PRO A N 1
ATOM 771 C CA . PRO A 1 101 ? -9.801 12.711 17.336 1.00 90.00 101 PRO A CA 1
ATOM 772 C C . PRO A 1 101 ? -10.743 13.208 18.436 1.00 90.00 101 PRO A C 1
ATOM 774 O O . PRO A 1 101 ? -10.795 14.405 18.706 1.00 90.00 101 PRO A O 1
ATOM 777 N N . GLU A 1 102 ? -11.476 12.312 19.099 1.00 88.44 102 GLU A N 1
ATOM 778 C CA . GLU A 1 102 ? -12.316 12.674 20.240 1.00 88.44 102 GLU A CA 1
ATOM 779 C C . GLU A 1 102 ? -11.477 13.087 21.456 1.00 88.44 102 GLU A C 1
ATOM 781 O O . GLU A 1 102 ? -11.804 14.088 22.091 1.00 88.44 102 GLU A O 1
ATOM 786 N N . ILE A 1 103 ? -10.367 12.393 21.735 1.00 87.81 103 ILE A N 1
ATOM 787 C CA . ILE A 1 103 ? -9.409 12.794 22.781 1.00 87.81 103 ILE A CA 1
ATOM 788 C C . ILE A 1 103 ? -8.880 14.210 22.506 1.00 87.81 103 ILE A C 1
ATOM 790 O O . ILE A 1 103 ? -8.857 15.055 23.403 1.00 87.81 103 ILE A O 1
ATOM 794 N N . ILE A 1 104 ? -8.502 14.490 21.255 1.00 89.44 104 ILE A N 1
ATOM 795 C CA . ILE A 1 104 ? -8.044 15.820 20.825 1.00 89.44 104 ILE A CA 1
ATOM 796 C C . ILE A 1 104 ? -9.169 16.849 20.994 1.00 89.44 104 ILE A C 1
ATOM 798 O O . ILE A 1 104 ? -8.944 17.926 21.542 1.00 89.44 104 ILE A O 1
ATOM 802 N N . GLY A 1 105 ? -10.393 16.499 20.600 1.00 90.44 105 GLY A N 1
ATOM 803 C CA . GLY A 1 105 ? -11.570 17.351 20.741 1.00 90.44 105 GLY A CA 1
ATOM 804 C C . GLY A 1 105 ? -11.903 17.720 22.183 1.00 90.44 105 GLY A C 1
ATOM 805 O O . GLY A 1 105 ? -12.192 18.880 22.461 1.00 90.44 105 GLY A O 1
ATOM 806 N N . LYS A 1 106 ? -11.818 16.762 23.114 1.00 88.44 106 LYS A N 1
ATOM 807 C CA . LYS A 1 106 ? -12.059 17.011 24.545 1.00 88.44 106 LYS A CA 1
ATOM 808 C C . LYS A 1 106 ? -11.036 17.977 25.147 1.00 88.44 106 LYS A C 1
ATOM 810 O O . LYS A 1 106 ? -11.370 18.712 26.068 1.00 88.44 106 LYS A O 1
ATOM 815 N N . ARG A 1 107 ? -9.802 17.993 24.630 1.00 88.38 107 ARG A N 1
ATOM 816 C CA . ARG A 1 107 ? -8.721 18.846 25.143 1.00 88.38 107 ARG A CA 1
ATOM 817 C C . ARG A 1 107 ? -8.632 20.215 24.463 1.00 88.38 107 ARG A C 1
ATOM 819 O O . ARG A 1 107 ? -8.263 21.179 25.122 1.00 88.38 107 ARG A O 1
ATOM 826 N N . PHE A 1 108 ? -8.934 20.295 23.167 1.00 90.06 108 PHE A N 1
ATOM 827 C CA . PHE A 1 108 ? -8.672 21.476 22.331 1.00 90.06 108 PHE A CA 1
ATOM 828 C C . PHE A 1 108 ? -9.917 22.031 21.612 1.00 90.06 108 PHE A C 1
ATOM 830 O O . PHE A 1 108 ? -9.816 23.004 20.868 1.00 90.06 108 PHE A O 1
ATOM 837 N N . GLY A 1 109 ? -11.094 21.438 21.821 1.00 93.38 109 GLY A N 1
ATOM 838 C CA . GLY A 1 109 ? -12.366 21.893 21.259 1.00 93.38 109 GLY A CA 1
ATOM 839 C C . GLY A 1 109 ? -12.734 21.275 19.903 1.00 93.38 109 GLY A C 1
ATOM 840 O O . GLY A 1 109 ? -12.003 20.479 19.310 1.00 93.38 109 GLY A O 1
ATOM 841 N N . GLY A 1 110 ? -13.916 21.647 19.397 1.00 92.50 110 GLY A N 1
ATOM 842 C CA . GLY A 1 110 ? -14.519 21.042 18.201 1.00 92.50 110 GLY A CA 1
ATOM 843 C C . GLY A 1 110 ? -13.722 21.246 16.908 1.00 92.50 110 GLY A C 1
ATOM 844 O O . GLY A 1 110 ? -13.652 20.336 16.087 1.00 92.50 110 GLY A O 1
ATOM 845 N N . VAL A 1 111 ? -13.056 22.393 16.744 1.00 94.44 111 VAL A N 1
ATOM 846 C CA . VAL A 1 111 ? -12.240 22.676 15.547 1.00 94.44 111 VAL A CA 1
ATOM 847 C C . VAL A 1 111 ? -11.047 21.721 15.460 1.00 94.44 111 VAL A C 1
ATOM 849 O O . VAL A 1 111 ? -10.809 21.118 14.414 1.00 94.44 111 VAL A O 1
ATOM 852 N N . ALA A 1 112 ? -10.342 21.511 16.576 1.00 93.69 112 ALA A N 1
ATOM 853 C CA . ALA A 1 112 ? -9.215 20.585 16.643 1.00 93.69 112 ALA A CA 1
ATOM 854 C C . ALA A 1 112 ? -9.646 19.133 16.377 1.00 93.69 112 ALA A C 1
ATOM 856 O O . ALA A 1 112 ? -8.928 18.392 15.707 1.00 93.69 112 ALA A O 1
ATOM 857 N N . ARG A 1 113 ? -10.845 18.739 16.835 1.00 93.75 113 ARG A N 1
ATOM 858 C CA . ARG A 1 113 ? -11.441 17.436 16.502 1.00 93.75 113 ARG A CA 1
ATOM 859 C C . ARG A 1 113 ? -11.615 17.272 14.997 1.00 93.75 113 ARG A C 1
ATOM 861 O O . ARG A 1 113 ? -11.203 16.251 14.457 1.00 93.75 113 ARG A O 1
ATOM 868 N N . THR A 1 114 ? -12.211 18.252 14.320 1.00 94.69 114 THR A N 1
ATOM 869 C CA . THR A 1 114 ? -12.454 18.178 12.872 1.00 94.69 114 THR A CA 1
ATOM 870 C C . THR A 1 114 ? -11.146 18.101 12.093 1.00 94.69 114 THR A C 1
ATOM 872 O O . THR A 1 114 ? -11.012 17.248 11.219 1.00 94.69 114 THR A O 1
ATOM 875 N N . LEU A 1 115 ? -10.149 18.916 12.453 1.00 95.94 115 LEU A N 1
ATOM 876 C CA . LEU A 1 115 ? -8.821 18.855 11.836 1.00 95.94 115 LEU A CA 1
ATOM 877 C C . LEU A 1 115 ? -8.160 17.488 12.038 1.00 95.94 115 LEU A C 1
ATOM 879 O O . LEU A 1 115 ? -7.629 16.920 11.086 1.00 95.94 115 LEU A O 1
ATOM 883 N N . ALA A 1 116 ? -8.246 16.923 13.246 1.00 94.38 116 ALA A N 1
ATOM 884 C CA . ALA A 1 116 ? -7.728 15.590 13.527 1.00 94.38 116 ALA A CA 1
ATOM 885 C C . ALA A 1 116 ? -8.436 14.506 12.701 1.00 94.38 116 ALA A C 1
ATOM 887 O O . ALA A 1 116 ? -7.770 13.609 12.196 1.00 94.38 116 ALA A O 1
ATOM 888 N N . VAL A 1 117 ? -9.759 14.592 12.519 1.00 95.75 117 VAL A N 1
ATOM 889 C CA . VAL A 1 117 ? -10.513 13.663 11.658 1.00 95.75 117 VAL A CA 1
ATOM 890 C C . VAL A 1 117 ? -10.062 13.772 10.201 1.00 95.75 117 VAL A C 1
ATOM 892 O O . VAL A 1 117 ? -9.794 12.749 9.578 1.00 95.75 117 VAL A O 1
ATOM 895 N N . VAL A 1 118 ? -9.938 14.987 9.660 1.00 96.50 118 VAL A N 1
ATOM 896 C CA . VAL A 1 118 ? -9.499 15.197 8.269 1.00 96.50 118 VAL A CA 1
ATOM 897 C C . VAL A 1 118 ? -8.084 14.661 8.060 1.00 96.50 118 VAL A C 1
ATOM 899 O O . VAL A 1 118 ? -7.851 13.897 7.124 1.00 96.50 118 VAL A O 1
ATOM 902 N N . ALA A 1 119 ? -7.155 14.990 8.960 1.00 95.62 119 ALA A N 1
ATOM 903 C CA . ALA A 1 119 ? -5.788 14.480 8.913 1.00 95.62 119 ALA A CA 1
ATOM 904 C C . ALA A 1 119 ? -5.751 12.945 8.987 1.00 95.62 119 ALA A C 1
ATOM 906 O O . ALA A 1 119 ? -5.015 12.309 8.234 1.00 95.62 119 ALA A O 1
ATOM 907 N N . LEU A 1 120 ? -6.583 12.347 9.846 1.00 94.94 120 LEU A N 1
ATOM 908 C CA . LEU A 1 120 ? -6.693 10.898 9.986 1.00 94.94 120 LEU A CA 1
ATOM 909 C C . LEU A 1 120 ? -7.184 10.246 8.687 1.00 94.94 120 LEU A C 1
ATOM 911 O O . LEU A 1 120 ? -6.575 9.286 8.226 1.00 94.94 120 LEU A O 1
ATOM 915 N N . ILE A 1 121 ? -8.243 10.779 8.070 1.00 95.81 121 ILE A N 1
ATOM 916 C CA . ILE A 1 121 ? -8.790 10.262 6.805 1.00 95.81 121 ILE A CA 1
ATOM 917 C C . ILE A 1 121 ? -7.739 10.330 5.694 1.00 95.81 121 ILE A C 1
ATOM 919 O O . ILE A 1 121 ? -7.541 9.345 4.985 1.00 95.81 121 ILE A O 1
ATOM 923 N N . LEU A 1 122 ? -7.039 11.461 5.563 1.00 96.38 122 LEU A N 1
ATOM 924 C CA . LEU A 1 122 ? -5.984 11.626 4.561 1.00 96.38 122 LEU A CA 1
ATOM 925 C C . LEU A 1 122 ? -4.834 10.639 4.786 1.00 96.38 122 LEU A C 1
ATOM 927 O O . LEU A 1 122 ? -4.405 9.972 3.845 1.00 96.38 122 LEU A O 1
ATOM 931 N N . ALA A 1 123 ? -4.378 10.488 6.032 1.00 94.38 123 ALA A N 1
ATOM 932 C CA . ALA A 1 123 ? -3.329 9.536 6.375 1.00 94.38 123 ALA A CA 1
ATOM 933 C C . ALA A 1 123 ? -3.742 8.095 6.039 1.00 94.38 123 ALA A C 1
ATOM 935 O O . ALA A 1 123 ? -2.992 7.382 5.373 1.00 94.38 123 ALA A O 1
ATOM 936 N N . TYR A 1 124 ? -4.952 7.672 6.422 1.00 92.75 124 TYR A N 1
ATOM 937 C CA . TYR A 1 124 ? -5.443 6.330 6.101 1.00 92.75 124 TYR A CA 1
ATOM 938 C C . TYR A 1 124 ? -5.654 6.116 4.604 1.00 92.75 124 TYR A C 1
ATOM 940 O O . TYR A 1 124 ? -5.407 5.014 4.126 1.00 92.75 124 TYR A O 1
ATOM 948 N N . MET A 1 125 ? -6.057 7.139 3.848 1.00 95.44 125 MET A N 1
ATOM 949 C CA . MET A 1 125 ? -6.183 7.036 2.394 1.00 95.44 125 MET A CA 1
ATOM 950 C C . MET A 1 125 ? -4.832 6.734 1.738 1.00 95.44 125 MET A C 1
ATOM 952 O O . MET A 1 125 ? -4.743 5.826 0.911 1.00 95.44 125 MET A O 1
ATOM 956 N N . VAL A 1 126 ? -3.771 7.435 2.152 1.00 93.25 126 VAL A N 1
ATOM 957 C CA . VAL A 1 126 ? -2.403 7.164 1.685 1.00 93.25 126 VAL A CA 1
ATOM 958 C C . VAL A 1 126 ? -1.958 5.769 2.113 1.00 93.25 126 VAL A C 1
ATOM 960 O O . VAL A 1 126 ? -1.421 5.022 1.293 1.00 93.25 126 VAL A O 1
ATOM 963 N N . ILE A 1 127 ? -2.225 5.395 3.371 1.00 91.19 127 ILE A N 1
ATOM 964 C CA . ILE A 1 127 ? -1.837 4.088 3.904 1.00 91.19 127 ILE A CA 1
ATOM 965 C C . ILE A 1 127 ? -2.489 2.961 3.105 1.00 91.19 127 ILE A C 1
ATOM 967 O O . ILE A 1 127 ? -1.812 2.085 2.583 1.00 91.19 127 ILE A O 1
ATOM 971 N N . VAL A 1 128 ? -3.807 3.005 2.949 1.00 92.38 128 VAL A N 1
ATOM 972 C CA . VAL A 1 128 ? -4.556 2.005 2.186 1.00 92.38 128 VAL A CA 1
ATOM 973 C C . VAL A 1 128 ? -4.091 1.974 0.727 1.00 92.38 128 VAL A C 1
ATOM 975 O O . VAL A 1 128 ? -3.881 0.893 0.178 1.00 92.38 128 VAL A O 1
ATOM 978 N N . GLY A 1 129 ? -3.856 3.139 0.117 1.00 92.38 129 GLY A N 1
ATOM 979 C CA . GLY A 1 129 ? -3.372 3.248 -1.258 1.00 92.38 129 GLY A CA 1
ATOM 980 C C . GLY A 1 129 ? -2.055 2.508 -1.501 1.00 92.38 129 GLY A C 1
ATOM 981 O O . GLY A 1 129 ? -1.973 1.704 -2.433 1.00 92.38 129 GLY A O 1
ATOM 982 N N . TYR A 1 130 ? -1.037 2.712 -0.655 1.00 90.06 130 TYR A N 1
ATOM 983 C CA . TYR A 1 130 ? 0.239 2.010 -0.839 1.00 90.06 130 TYR A CA 1
ATOM 984 C C . TYR A 1 130 ? 0.124 0.505 -0.542 1.00 90.06 130 TYR A C 1
ATOM 986 O O . TYR A 1 130 ? 0.787 -0.291 -1.206 1.00 90.06 130 TYR A O 1
ATOM 994 N N . GLN A 1 131 ? -0.735 0.095 0.403 1.00 91.75 131 GLN A N 1
ATOM 995 C CA . GLN A 1 131 ? -0.963 -1.324 0.713 1.00 91.75 131 GLN A CA 1
ATOM 996 C C . GLN A 1 131 ? -1.568 -2.062 -0.490 1.00 91.75 131 GLN A C 1
ATOM 998 O O . GLN A 1 131 ? -1.111 -3.151 -0.839 1.00 91.75 131 GLN A O 1
ATOM 1003 N N . PHE A 1 132 ? -2.553 -1.454 -1.163 1.00 91.62 132 PHE A N 1
ATOM 1004 C CA . PHE A 1 132 ? -3.132 -2.007 -2.390 1.00 91.62 132 PHE A CA 1
ATOM 1005 C C . PHE A 1 132 ? -2.139 -2.023 -3.550 1.00 91.62 132 PHE A C 1
ATOM 1007 O O . PHE A 1 132 ? -2.110 -2.997 -4.298 1.00 91.62 132 PHE A O 1
ATOM 1014 N N . ASN A 1 133 ? -1.312 -0.984 -3.692 1.00 90.56 133 ASN A N 1
ATOM 1015 C CA . ASN A 1 133 ? -0.277 -0.941 -4.725 1.00 90.56 133 ASN A CA 1
ATOM 1016 C C . ASN A 1 133 ? 0.736 -2.087 -4.537 1.00 90.56 133 ASN A C 1
ATOM 1018 O O . ASN A 1 133 ? 0.945 -2.889 -5.446 1.00 90.56 133 ASN A O 1
ATOM 1022 N N . ALA A 1 134 ? 1.266 -2.246 -3.323 1.00 89.62 134 ALA A N 1
ATOM 1023 C CA . ALA A 1 134 ? 2.177 -3.340 -3.000 1.00 89.62 134 ALA A CA 1
ATOM 1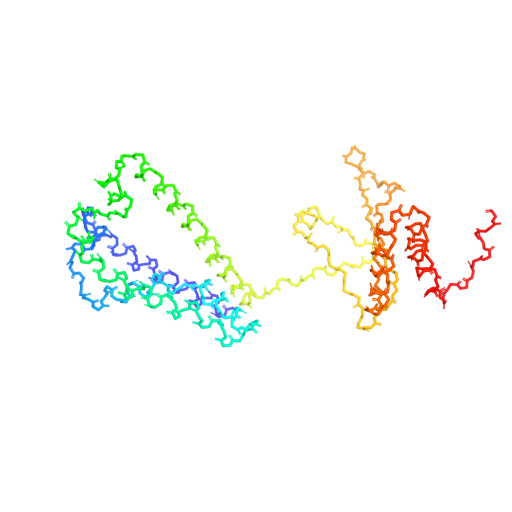024 C C . ALA A 1 134 ? 1.529 -4.723 -3.179 1.00 89.62 134 ALA A C 1
ATOM 1026 O O . ALA A 1 134 ? 2.151 -5.631 -3.726 1.00 89.62 134 ALA A O 1
ATOM 1027 N N . GLY A 1 135 ? 0.266 -4.887 -2.769 1.00 90.50 135 GLY A N 1
ATOM 1028 C CA . GLY A 1 135 ? -0.491 -6.115 -3.020 1.00 90.50 135 GLY A CA 1
ATOM 1029 C C . GLY A 1 135 ? -0.666 -6.408 -4.511 1.00 90.50 135 GLY A C 1
ATOM 1030 O O . GLY A 1 135 ? -0.500 -7.549 -4.937 1.00 90.50 135 GLY A O 1
ATOM 1031 N N . GLY A 1 136 ? -0.933 -5.376 -5.314 1.00 89.88 136 GLY A N 1
ATOM 1032 C CA . GLY A 1 136 ? -1.010 -5.467 -6.769 1.00 89.88 136 GLY A CA 1
ATOM 1033 C C . GLY A 1 136 ? 0.306 -5.913 -7.402 1.00 89.88 136 GLY A C 1
ATOM 1034 O O . GLY A 1 136 ? 0.291 -6.807 -8.240 1.00 89.88 136 GLY A O 1
ATOM 1035 N N . MET A 1 137 ? 1.439 -5.370 -6.947 1.00 86.56 137 MET A N 1
ATOM 1036 C CA . MET A 1 137 ? 2.771 -5.776 -7.409 1.00 86.56 137 MET A CA 1
ATOM 1037 C C . MET A 1 137 ? 3.047 -7.259 -7.124 1.00 86.56 137 MET A C 1
ATOM 1039 O O . MET A 1 137 ? 3.510 -7.984 -8.002 1.00 86.56 137 MET A O 1
ATOM 1043 N N . VAL A 1 138 ? 2.712 -7.744 -5.923 1.00 88.69 138 VAL A N 1
ATOM 1044 C CA . VAL A 1 138 ? 2.855 -9.172 -5.583 1.00 88.69 138 VAL A CA 1
ATOM 1045 C C . VAL A 1 138 ? 1.972 -10.038 -6.486 1.00 88.69 138 VAL A C 1
ATOM 1047 O O . VAL A 1 138 ? 2.417 -11.070 -6.988 1.00 88.69 138 VAL A O 1
ATOM 1050 N N . LEU A 1 139 ? 0.730 -9.614 -6.732 1.00 88.88 139 LEU A N 1
ATOM 1051 C CA . LEU A 1 139 ? -0.175 -10.321 -7.637 1.00 88.88 139 LEU A CA 1
ATOM 1052 C C . LEU A 1 139 ? 0.328 -10.320 -9.084 1.00 88.88 139 LEU A C 1
ATOM 1054 O O . LEU A 1 139 ? 0.177 -11.336 -9.751 1.00 88.88 139 LEU A O 1
ATOM 1058 N N . GLU A 1 140 ? 0.940 -9.236 -9.560 1.00 87.38 140 GLU A N 1
ATOM 1059 C CA . GLU A 1 140 ? 1.530 -9.148 -10.903 1.00 87.38 140 GLU A CA 1
ATOM 1060 C C . GLU A 1 140 ? 2.669 -10.159 -11.082 1.00 87.38 140 GLU A C 1
ATOM 1062 O O . GLU A 1 140 ? 2.721 -10.859 -12.094 1.00 87.38 140 GLU A O 1
ATOM 1067 N N . VAL A 1 141 ? 3.527 -10.315 -10.069 1.00 86.19 141 VAL A N 1
ATOM 1068 C CA . VAL A 1 141 ? 4.600 -11.323 -10.071 1.00 86.19 141 VAL A CA 1
ATOM 1069 C C . VAL A 1 141 ? 4.031 -12.747 -10.110 1.00 86.19 141 VAL A C 1
ATOM 1071 O O . VAL A 1 141 ? 4.537 -13.593 -10.841 1.00 86.19 141 VAL A O 1
ATOM 1074 N N . ILE A 1 142 ? 2.955 -13.022 -9.364 1.00 87.31 142 ILE A N 1
ATOM 1075 C CA . ILE A 1 142 ? 2.344 -14.362 -9.280 1.00 87.31 142 ILE A CA 1
ATOM 1076 C C . ILE A 1 142 ? 1.509 -14.707 -10.521 1.00 87.31 142 ILE A C 1
ATOM 1078 O O . ILE A 1 142 ? 1.503 -15.854 -10.976 1.00 87.31 142 ILE A O 1
ATOM 1082 N N . ALA A 1 143 ? 0.744 -13.743 -11.032 1.00 85.88 143 ALA A N 1
ATOM 1083 C CA . ALA A 1 143 ? -0.125 -13.920 -12.191 1.00 85.88 143 ALA A CA 1
ATOM 1084 C C . ALA A 1 143 ? 0.661 -13.936 -13.510 1.00 85.88 143 ALA A C 1
ATOM 1086 O O . ALA A 1 143 ? 0.143 -14.420 -14.515 1.00 85.88 143 ALA A O 1
ATOM 1087 N N . GLY A 1 144 ? 1.905 -13.457 -13.481 1.00 77.06 144 GLY A N 1
ATOM 1088 C CA . GLY A 1 144 ? 2.729 -13.235 -14.654 1.00 77.06 144 GLY A CA 1
ATOM 1089 C C . GLY A 1 144 ? 2.496 -11.832 -15.196 1.00 77.06 144 GLY A C 1
ATOM 1090 O O . GLY A 1 144 ? 1.359 -11.389 -15.396 1.00 77.06 144 GLY A O 1
ATOM 1091 N N . LYS A 1 145 ? 3.596 -11.125 -15.455 1.00 70.56 145 LYS A N 1
ATOM 1092 C CA . LYS A 1 145 ? 3.544 -9.836 -16.129 1.00 70.56 145 LYS A CA 1
ATOM 1093 C C . LYS A 1 145 ? 3.027 -10.068 -17.541 1.00 70.56 145 LYS A C 1
ATOM 1095 O O . LYS A 1 145 ? 3.528 -10.937 -18.252 1.00 70.56 145 LYS A O 1
ATOM 1100 N N . LYS A 1 146 ? 2.026 -9.294 -17.959 1.00 66.62 146 LYS A N 1
ATOM 1101 C CA . LYS A 1 146 ? 1.650 -9.283 -19.371 1.00 66.62 146 LYS A CA 1
ATOM 1102 C C . LYS A 1 146 ? 2.872 -8.809 -20.152 1.00 66.62 146 LYS A C 1
ATOM 1104 O O . LYS A 1 146 ? 3.344 -7.701 -19.895 1.00 66.62 146 LYS A O 1
ATOM 1109 N N . GLU A 1 147 ? 3.368 -9.639 -21.064 1.00 65.25 147 GLU A N 1
ATOM 1110 C CA . GLU A 1 147 ? 4.515 -9.265 -21.884 1.00 65.25 147 GLU A CA 1
ATOM 1111 C C . GLU A 1 147 ? 4.231 -7.934 -22.598 1.00 65.25 147 GLU A C 1
ATOM 1113 O O . GLU A 1 147 ? 3.097 -7.709 -23.062 1.00 65.25 147 GLU A O 1
ATOM 1118 N N . PRO A 1 148 ? 5.216 -7.015 -22.631 1.00 68.56 148 PRO A N 1
ATOM 1119 C CA . PRO A 1 148 ? 5.120 -5.825 -23.454 1.00 68.56 148 PRO A CA 1
ATOM 1120 C C . PRO A 1 148 ? 4.749 -6.234 -24.877 1.00 68.56 148 PRO A C 1
ATOM 1122 O O . PRO A 1 148 ? 5.260 -7.214 -25.410 1.00 68.56 148 PRO A O 1
ATOM 1125 N N . VAL A 1 149 ? 3.832 -5.494 -25.494 1.00 71.50 149 VAL A N 1
ATOM 1126 C CA . VAL A 1 149 ? 3.542 -5.722 -26.908 1.00 71.50 149 VAL A CA 1
ATOM 1127 C C . VAL A 1 149 ? 4.704 -5.131 -27.689 1.00 71.50 149 VAL A C 1
ATOM 1129 O O . VAL A 1 149 ? 4.827 -3.908 -27.745 1.00 71.50 149 VAL A O 1
ATOM 1132 N N . THR A 1 150 ? 5.549 -5.986 -28.259 1.00 70.06 150 THR A N 1
ATOM 1133 C CA . THR A 1 150 ? 6.606 -5.551 -29.171 1.00 70.06 150 THR A CA 1
ATOM 1134 C C . THR A 1 150 ? 5.960 -4.972 -30.422 1.00 70.06 150 THR A C 1
ATOM 1136 O O . THR A 1 150 ? 5.193 -5.644 -31.112 1.00 70.06 150 THR A O 1
ATOM 1139 N N . LEU A 1 151 ? 6.232 -3.696 -30.674 1.00 70.56 151 LEU A N 1
ATOM 1140 C CA . LEU A 1 151 ? 5.798 -2.994 -31.871 1.00 70.56 151 LEU A CA 1
ATOM 1141 C C . LEU A 1 151 ? 6.926 -3.089 -32.896 1.00 70.56 151 LEU A C 1
ATOM 1143 O O . LEU A 1 151 ? 8.046 -2.671 -32.617 1.00 70.56 151 LEU A O 1
ATOM 1147 N N . THR A 1 152 ? 6.637 -3.664 -34.058 1.00 70.81 152 THR A N 1
ATOM 1148 C CA . THR A 1 152 ? 7.525 -3.611 -35.225 1.00 70.81 152 THR A CA 1
ATOM 1149 C C . THR A 1 152 ? 7.185 -2.399 -36.085 1.00 70.81 152 THR A C 1
ATOM 1151 O O . THR A 1 152 ? 6.124 -1.784 -35.910 1.00 70.81 152 THR A O 1
ATOM 1154 N N . ASP A 1 153 ? 8.063 -2.073 -37.030 1.00 64.06 153 ASP A N 1
ATOM 1155 C CA . ASP A 1 153 ? 7.797 -1.038 -38.027 1.00 64.06 153 ASP A CA 1
ATOM 1156 C C . ASP A 1 153 ? 6.440 -1.276 -38.727 1.00 64.06 153 ASP A C 1
ATOM 1158 O O . ASP A 1 153 ? 6.058 -2.418 -39.005 1.00 64.06 153 ASP A O 1
ATOM 1162 N N . GLY A 1 154 ? 5.661 -0.207 -38.903 1.00 66.06 154 GLY A N 1
ATOM 1163 C CA . GLY A 1 154 ? 4.302 -0.237 -39.459 1.00 66.06 154 GLY A CA 1
ATOM 1164 C C . GLY A 1 154 ? 3.187 -0.766 -38.539 1.00 66.06 154 GLY A C 1
ATOM 1165 O O . GLY A 1 154 ? 2.035 -0.877 -38.971 1.00 66.06 154 GLY A O 1
ATOM 1166 N N . SER A 1 155 ? 3.467 -1.104 -37.276 1.00 69.44 155 SER A N 1
ATOM 1167 C CA . SER A 1 155 ? 2.433 -1.611 -36.361 1.00 69.44 155 SER A CA 1
ATOM 1168 C C . SER A 1 155 ? 1.432 -0.527 -35.923 1.00 69.44 155 SER A C 1
ATOM 1170 O O . SER A 1 155 ? 1.783 0.554 -35.453 1.00 69.44 155 SER A O 1
ATOM 1172 N N . ALA A 1 156 ? 0.134 -0.827 -36.046 1.00 67.50 156 ALA A N 1
ATOM 1173 C CA . ALA A 1 156 ? -0.925 0.107 -35.672 1.00 67.50 156 ALA A CA 1
ATOM 1174 C C . ALA A 1 156 ? -1.137 0.153 -34.146 1.00 67.50 156 ALA A C 1
ATOM 1176 O O . ALA A 1 156 ? -1.481 -0.847 -33.510 1.00 67.50 156 ALA A O 1
ATOM 1177 N N . LEU A 1 157 ? -1.016 1.345 -33.558 1.00 71.00 157 LEU A N 1
ATOM 1178 C CA . LEU A 1 157 ? -1.311 1.590 -32.146 1.00 71.00 157 LEU A CA 1
ATOM 1179 C C . LEU A 1 157 ? -2.823 1.664 -31.895 1.00 71.00 157 LEU A C 1
ATOM 1181 O O . LEU A 1 157 ? -3.538 2.516 -32.421 1.00 71.00 157 LEU A O 1
ATOM 1185 N N . THR A 1 158 ? -3.329 0.816 -31.003 1.00 71.12 158 THR A N 1
ATOM 1186 C CA . THR A 1 158 ? -4.729 0.890 -30.565 1.00 71.12 158 THR A CA 1
ATOM 1187 C C . THR A 1 158 ? -4.930 2.080 -29.618 1.00 71.12 158 THR A C 1
ATOM 1189 O O . THR A 1 158 ? -4.107 2.331 -28.738 1.00 71.12 158 THR A O 1
ATOM 1192 N N . LYS A 1 159 ? -6.097 2.744 -29.659 1.00 68.06 159 LYS A N 1
ATOM 1193 C CA . LYS A 1 159 ? -6.476 3.836 -28.726 1.00 68.06 159 LYS A CA 1
ATOM 1194 C C . LYS A 1 159 ? -6.287 3.479 -27.240 1.00 68.06 159 LYS A C 1
ATOM 1196 O O . LYS A 1 159 ? -5.984 4.338 -26.417 1.00 68.06 159 LYS A O 1
ATOM 1201 N N . ARG A 1 160 ? -6.455 2.202 -26.878 1.00 67.50 160 ARG A N 1
ATOM 1202 C CA . ARG A 1 160 ? -6.208 1.687 -25.520 1.00 67.50 160 ARG A CA 1
ATOM 1203 C C . ARG A 1 160 ? -4.715 1.587 -25.185 1.00 67.50 160 ARG A C 1
ATOM 1205 O O . ARG A 1 160 ? -4.373 1.840 -24.036 1.00 67.50 160 ARG A O 1
ATOM 1212 N N . GLN A 1 161 ? -3.863 1.233 -26.150 1.00 67.50 161 GLN A N 1
ATOM 1213 C CA . GLN A 1 161 ? -2.404 1.218 -25.988 1.00 67.50 161 GLN A CA 1
ATOM 1214 C C . GLN A 1 161 ? -1.877 2.648 -25.851 1.00 67.50 161 GLN A C 1
ATOM 1216 O O . GLN A 1 161 ? -1.180 2.924 -24.889 1.00 67.50 161 GLN A O 1
ATOM 1221 N N . ALA A 1 162 ? -2.332 3.579 -26.695 1.00 65.81 162 ALA A N 1
ATOM 1222 C CA . ALA A 1 162 ? -1.949 4.991 -26.605 1.00 65.81 162 ALA A CA 1
ATOM 1223 C C . ALA A 1 162 ? -2.397 5.672 -25.293 1.00 65.81 162 ALA A C 1
ATOM 1225 O O . ALA A 1 162 ? -1.703 6.534 -24.773 1.00 65.81 162 ALA A O 1
ATOM 1226 N N . ARG A 1 163 ? -3.553 5.285 -24.725 1.00 65.50 163 ARG A N 1
ATOM 1227 C CA . ARG A 1 163 ? -4.050 5.851 -23.451 1.00 65.50 163 ARG A CA 1
ATOM 1228 C C . ARG A 1 163 ? -3.426 5.243 -22.193 1.00 65.50 163 ARG A C 1
ATOM 1230 O O . ARG A 1 163 ? -3.518 5.866 -21.142 1.00 65.50 163 ARG A O 1
ATOM 1237 N N . LYS A 1 164 ? -2.914 4.007 -22.253 1.00 55.94 164 LYS A N 1
ATOM 1238 C CA . LYS A 1 164 ? -2.436 3.259 -21.070 1.00 55.94 164 LYS A CA 1
ATOM 1239 C C . LYS A 1 164 ? -0.940 2.948 -21.084 1.00 55.94 164 LYS A C 1
ATOM 1241 O O . LYS A 1 164 ? -0.407 2.611 -20.034 1.00 55.94 164 LYS A O 1
ATOM 1246 N N . GLY A 1 165 ? -0.303 2.952 -22.250 1.00 55.62 165 GLY A N 1
ATOM 1247 C CA . GLY A 1 165 ? 1.066 2.492 -22.431 1.00 55.62 165 GLY A CA 1
ATOM 1248 C C . GLY A 1 165 ? 2.063 3.641 -22.414 1.00 55.62 165 GLY A C 1
ATOM 1249 O O . GLY A 1 165 ? 1.841 4.670 -23.045 1.00 55.62 165 GLY A O 1
ATOM 1250 N N . TYR A 1 166 ? 3.178 3.422 -21.727 1.00 57.94 166 TYR A N 1
ATOM 1251 C CA . TYR A 1 166 ? 4.425 4.129 -21.986 1.00 57.94 166 TYR A CA 1
ATOM 1252 C C . TYR A 1 166 ? 5.146 3.356 -23.094 1.00 57.94 166 TYR A C 1
ATOM 1254 O O . TYR A 1 166 ? 5.269 2.133 -22.998 1.00 57.94 166 TYR A O 1
ATOM 1262 N N . VAL A 1 167 ? 5.569 4.035 -24.162 1.00 63.31 167 VAL A N 1
ATOM 1263 C CA . VAL A 1 167 ? 6.412 3.418 -25.195 1.00 63.31 167 VAL A CA 1
ATOM 1264 C C . VAL A 1 167 ? 7.814 3.307 -24.616 1.00 63.31 167 VAL A C 1
ATOM 1266 O O . VAL A 1 167 ? 8.372 4.303 -24.159 1.00 63.31 167 VAL A O 1
ATOM 1269 N N . ARG A 1 168 ? 8.365 2.095 -24.597 1.00 62.72 168 ARG A N 1
ATOM 1270 C CA . ARG A 1 168 ? 9.751 1.857 -24.211 1.00 62.72 168 ARG A CA 1
ATOM 1271 C C . ARG A 1 168 ? 10.510 1.382 -25.439 1.00 62.72 168 ARG A C 1
ATOM 1273 O O . ARG A 1 168 ? 10.122 0.388 -26.044 1.00 62.72 168 ARG A O 1
ATOM 1280 N N . TYR A 1 169 ? 11.569 2.102 -25.779 1.00 68.06 169 TYR A N 1
ATOM 1281 C CA . TYR A 1 169 ? 12.559 1.671 -26.752 1.00 68.06 169 TYR A CA 1
ATOM 1282 C C . TYR A 1 169 ? 13.690 0.970 -25.991 1.00 68.06 169 TYR A C 1
ATOM 1284 O O . TYR A 1 169 ? 14.289 1.576 -25.104 1.00 68.06 169 TYR A O 1
ATOM 1292 N N . GLU A 1 170 ? 13.923 -0.310 -26.281 1.00 63.69 170 GLU A N 1
ATOM 1293 C CA . GLU A 1 170 ? 15.046 -1.088 -25.742 1.00 63.69 170 GLU A CA 1
ATOM 1294 C C . GLU A 1 170 ? 16.001 -1.385 -26.908 1.00 63.69 170 GLU A C 1
ATOM 1296 O O . GLU A 1 170 ? 15.689 -2.244 -27.736 1.00 63.69 170 GLU A O 1
ATOM 1301 N N . PRO A 1 171 ? 17.112 -0.638 -27.043 1.00 68.31 171 PRO A N 1
ATOM 1302 C CA . PRO A 1 171 ? 18.101 -0.922 -28.071 1.00 68.31 171 PRO A CA 1
ATOM 1303 C C . PRO A 1 171 ? 18.919 -2.183 -27.716 1.00 68.31 171 PRO A C 1
ATOM 1305 O O . PRO A 1 171 ? 18.937 -2.594 -26.551 1.00 68.31 171 PRO A O 1
ATOM 1308 N N . PRO A 1 172 ? 19.611 -2.803 -28.690 1.00 72.06 172 PRO A N 1
ATOM 1309 C CA . PRO A 1 172 ? 20.534 -3.911 -28.436 1.00 72.06 172 PRO A CA 1
ATOM 1310 C C . PRO A 1 172 ? 21.615 -3.559 -27.400 1.00 72.06 172 PRO 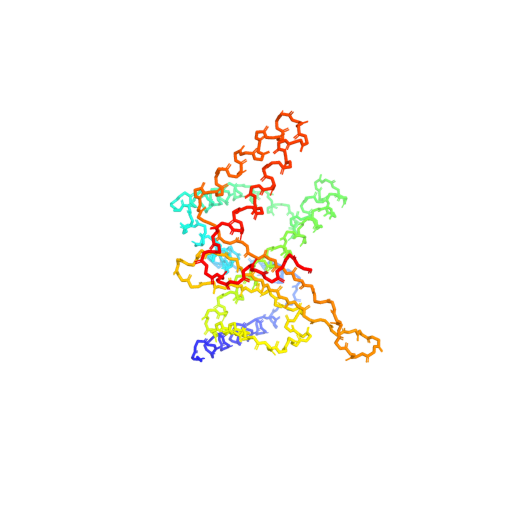A C 1
ATOM 1312 O O . PRO A 1 172 ? 22.005 -2.396 -27.272 1.00 72.06 172 PRO A O 1
ATOM 1315 N N . GLU A 1 173 ? 22.137 -4.562 -26.683 1.00 60.72 173 GLU A N 1
ATOM 1316 C CA . GLU A 1 173 ? 23.264 -4.360 -25.761 1.00 60.72 173 GLU A CA 1
ATOM 1317 C C . GLU A 1 173 ? 24.460 -3.746 -26.515 1.00 60.72 173 GLU A C 1
ATOM 1319 O O . GLU A 1 173 ? 24.900 -4.284 -27.531 1.00 60.72 173 GLU A O 1
ATOM 1324 N N . ASN A 1 174 ? 24.977 -2.619 -26.007 1.00 63.19 174 ASN A N 1
ATOM 1325 C CA . ASN A 1 174 ? 26.068 -1.812 -26.585 1.00 63.19 174 ASN A CA 1
ATOM 1326 C C . ASN A 1 174 ? 25.730 -1.016 -27.857 1.00 63.19 174 ASN A C 1
ATOM 1328 O O . ASN A 1 174 ? 26.632 -0.633 -28.599 1.00 63.19 174 ASN A O 1
ATOM 1332 N N . TRP A 1 175 ? 24.453 -0.743 -28.116 1.00 61.19 175 TRP A N 1
ATOM 1333 C CA . TRP A 1 175 ? 24.063 0.136 -29.215 1.00 61.19 175 TRP A CA 1
ATOM 1334 C C . TRP A 1 175 ? 24.350 1.612 -28.893 1.00 61.19 175 TRP A C 1
ATOM 1336 O O . TRP A 1 175 ? 23.799 2.166 -27.938 1.00 61.19 175 TRP A O 1
ATOM 1346 N N . THR A 1 176 ? 25.178 2.242 -29.723 1.00 58.81 176 THR A N 1
ATOM 1347 C CA . THR A 1 176 ? 25.342 3.697 -29.828 1.00 58.81 176 THR A CA 1
ATOM 1348 C C . THR A 1 176 ? 24.736 4.162 -31.152 1.00 58.81 176 THR A C 1
ATOM 1350 O O . THR A 1 176 ? 24.776 3.436 -32.149 1.00 58.81 176 THR A O 1
ATOM 1353 N N . GLY A 1 177 ? 24.102 5.335 -31.156 1.00 65.00 177 GLY A N 1
ATOM 1354 C CA . GLY A 1 177 ? 23.538 5.916 -32.372 1.00 65.00 177 GLY A CA 1
ATOM 1355 C C . GLY A 1 177 ? 22.223 6.665 -32.175 1.00 65.00 177 GLY A C 1
ATOM 1356 O O . GLY A 1 177 ? 21.789 6.985 -31.063 1.00 65.00 177 GLY A O 1
ATOM 1357 N N . VAL A 1 178 ? 21.573 6.957 -33.304 1.00 61.81 178 VAL A N 1
ATOM 1358 C CA . VAL A 1 178 ? 20.360 7.778 -33.373 1.00 61.81 178 VAL A CA 1
ATOM 1359 C C . VAL A 1 178 ? 19.171 6.931 -33.812 1.00 61.81 178 VAL A C 1
ATOM 1361 O O . VAL A 1 178 ? 19.170 6.356 -34.898 1.00 61.81 178 VAL A O 1
ATOM 1364 N N . ALA A 1 179 ? 18.125 6.882 -32.989 1.00 62.75 179 ALA A N 1
ATOM 1365 C CA . ALA A 1 179 ? 16.866 6.225 -33.321 1.00 62.75 179 ALA A CA 1
ATOM 1366 C C . ALA A 1 179 ? 15.784 7.284 -33.522 1.00 62.75 179 ALA A C 1
ATOM 1368 O O . ALA A 1 179 ? 15.496 8.078 -32.625 1.00 62.75 179 ALA A O 1
ATOM 1369 N N . ARG A 1 180 ? 15.165 7.304 -34.705 1.00 60.56 180 ARG A N 1
ATOM 1370 C CA . ARG A 1 180 ? 14.025 8.181 -34.991 1.00 60.56 180 ARG A CA 1
ATOM 1371 C C . ARG A 1 180 ? 12.737 7.395 -34.806 1.00 60.56 180 ARG A C 1
ATOM 1373 O O . ARG A 1 180 ? 12.496 6.419 -35.506 1.00 60.56 180 ARG A O 1
ATOM 1380 N N . VAL A 1 181 ? 11.905 7.836 -33.870 1.00 64.62 181 VAL A N 1
ATOM 1381 C CA . VAL A 1 181 ? 10.579 7.263 -33.629 1.00 64.62 181 VAL A CA 1
ATOM 1382 C C . VAL A 1 181 ? 9.536 8.243 -34.153 1.00 64.62 181 VAL A C 1
ATOM 1384 O O . VAL A 1 181 ? 9.315 9.303 -33.566 1.00 64.62 181 VAL A O 1
ATOM 1387 N N . GLY A 1 182 ? 8.921 7.906 -35.285 1.00 64.88 182 GLY A N 1
ATOM 1388 C CA . GLY A 1 182 ? 7.817 8.659 -35.876 1.00 64.88 182 GLY A CA 1
ATOM 1389 C C . GLY A 1 182 ? 6.466 8.118 -35.421 1.00 64.88 182 GLY A C 1
ATOM 1390 O O . GLY A 1 182 ? 6.251 6.908 -35.409 1.00 64.88 182 GLY A O 1
ATOM 1391 N N . PHE A 1 183 ? 5.545 9.009 -35.059 1.00 67.19 183 PHE A N 1
ATOM 1392 C CA . PHE A 1 183 ? 4.146 8.656 -34.845 1.00 67.19 183 PHE A CA 1
ATOM 1393 C C . PHE A 1 183 ? 3.289 9.292 -35.932 1.00 67.19 183 PHE A C 1
ATOM 1395 O O . PHE A 1 183 ? 3.036 10.502 -35.909 1.00 67.19 183 PHE A O 1
ATOM 1402 N N . ASP A 1 184 ? 2.799 8.456 -36.841 1.00 67.00 184 ASP A N 1
ATOM 1403 C CA . ASP A 1 184 ? 1.748 8.847 -37.767 1.00 67.00 184 ASP A CA 1
ATOM 1404 C C . ASP A 1 184 ? 0.431 8.968 -37.007 1.00 67.00 184 ASP A C 1
ATOM 1406 O O . ASP A 1 184 ? 0.003 8.070 -36.272 1.00 67.00 184 ASP A O 1
ATOM 1410 N N . THR A 1 185 ? -0.228 10.111 -37.168 1.00 65.38 185 THR A N 1
ATOM 1411 C CA . THR A 1 185 ? -1.515 10.373 -36.524 1.00 65.38 185 THR A CA 1
ATOM 1412 C C . THR A 1 185 ? -2.597 10.463 -37.585 1.00 65.38 185 THR A C 1
ATOM 1414 O O . THR A 1 185 ? -2.390 11.041 -38.648 1.00 65.38 185 THR A O 1
ATOM 1417 N N . LYS A 1 186 ? -3.765 9.872 -37.320 1.00 67.50 186 LYS A N 1
ATOM 1418 C CA . LYS A 1 186 ? -4.951 10.111 -38.146 1.00 67.50 186 LYS A CA 1
ATOM 1419 C C . LYS A 1 186 ? -5.641 11.381 -37.687 1.00 67.50 186 LYS A C 1
ATOM 1421 O O . LYS A 1 186 ? -5.863 11.554 -36.486 1.00 67.50 186 LYS A O 1
ATOM 1426 N N . ASP A 1 187 ? -6.027 12.218 -38.639 1.00 63.62 187 ASP A N 1
ATOM 1427 C CA . ASP A 1 187 ? -6.878 13.363 -38.356 1.00 63.62 187 ASP A CA 1
ATOM 1428 C C . ASP A 1 187 ? -8.253 12.857 -37.887 1.00 63.62 187 ASP A C 1
ATOM 1430 O O . ASP A 1 187 ? -8.898 12.021 -38.528 1.00 63.62 187 ASP A O 1
ATOM 1434 N N . ALA A 1 188 ? -8.686 13.330 -36.718 1.00 58.56 188 ALA A N 1
ATOM 1435 C CA . ALA A 1 188 ? -9.922 12.895 -36.079 1.00 58.56 188 ALA A CA 1
ATOM 1436 C C . ALA A 1 188 ? -11.183 13.317 -36.854 1.00 58.56 188 ALA A C 1
ATOM 1438 O O . ALA A 1 188 ? -12.246 12.741 -36.623 1.00 58.56 188 ALA A O 1
ATOM 1439 N N . SER A 1 189 ? -11.072 14.311 -37.740 1.00 63.31 189 SER A N 1
ATOM 1440 C CA . SER A 1 189 ? -12.188 14.865 -38.513 1.00 63.31 189 SER A CA 1
ATOM 1441 C C . SER A 1 189 ? -12.391 14.179 -39.869 1.00 63.31 189 SER A C 1
ATOM 1443 O O . SER A 1 189 ? -13.530 13.963 -40.278 1.00 63.31 189 SER A O 1
ATOM 1445 N N . THR A 1 190 ? -11.306 13.782 -40.539 1.00 68.94 190 THR A N 1
ATOM 1446 C CA . THR A 1 190 ? -11.331 13.193 -41.891 1.00 68.94 190 THR A CA 1
ATOM 1447 C C . THR A 1 190 ? -11.021 11.695 -41.905 1.00 68.94 190 THR A C 1
ATOM 1449 O O . THR A 1 190 ? -11.304 11.016 -42.890 1.00 68.94 190 THR A O 1
ATOM 1452 N N . GLY A 1 191 ? -10.440 11.149 -40.829 1.00 64.50 191 GLY A N 1
ATOM 1453 C CA . GLY A 1 191 ? -10.035 9.742 -40.734 1.00 64.50 191 GLY A CA 1
ATOM 1454 C C . GLY A 1 191 ? -8.854 9.358 -41.636 1.00 64.50 191 GLY A C 1
ATOM 1455 O O . GLY A 1 191 ? -8.441 8.191 -41.631 1.00 64.50 191 GLY A O 1
ATOM 1456 N N . GLN A 1 192 ? -8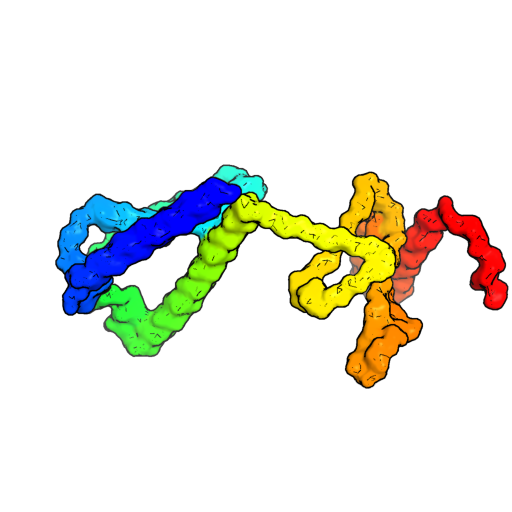.313 10.320 -42.388 1.00 69.31 192 GLN A N 1
ATOM 1457 C CA . GLN A 1 192 ? -7.123 10.165 -43.214 1.00 69.31 192 GLN A CA 1
ATOM 1458 C C . GLN A 1 192 ? -5.857 10.286 -42.360 1.00 69.31 192 GLN A C 1
ATOM 1460 O O . GLN A 1 192 ? -5.853 10.898 -41.288 1.00 69.31 192 GLN A O 1
ATOM 1465 N N . TRP A 1 193 ? -4.790 9.634 -42.814 1.00 63.94 193 TRP A N 1
ATOM 1466 C CA . TRP A 1 193 ? -3.471 9.762 -42.205 1.00 63.94 193 TRP A CA 1
ATOM 1467 C C . TRP A 1 193 ? -2.946 11.178 -42.443 1.00 63.94 193 TRP A C 1
ATOM 1469 O O . TRP A 1 193 ? -3.094 11.711 -43.537 1.00 63.94 193 TRP A O 1
ATOM 1479 N N . SER A 1 194 ? -2.408 11.803 -41.399 1.00 64.44 194 SER A N 1
ATOM 1480 C CA . SER A 1 194 ? -1.780 13.115 -41.505 1.00 64.44 194 SER A CA 1
ATOM 1481 C C . SER A 1 194 ? -0.427 12.971 -42.198 1.00 64.44 194 SER A C 1
ATOM 1483 O O . SER A 1 194 ? 0.384 12.160 -41.763 1.00 64.44 194 SER A O 1
ATOM 1485 N N . ASP A 1 195 ? -0.166 13.799 -43.210 1.00 62.03 195 ASP A N 1
ATOM 1486 C CA . ASP A 1 195 ? 1.111 13.827 -43.945 1.00 62.03 195 ASP A CA 1
ATOM 1487 C C . ASP A 1 195 ? 2.291 14.382 -43.118 1.00 62.03 195 ASP A C 1
ATOM 1489 O O . ASP A 1 195 ? 3.401 14.514 -43.628 1.00 62.03 195 ASP A O 1
ATOM 1493 N N . ASN A 1 196 ? 2.071 14.736 -41.845 1.00 61.31 196 ASN A N 1
ATOM 1494 C CA . ASN A 1 196 ? 3.089 15.334 -40.986 1.00 61.31 196 ASN A CA 1
ATOM 1495 C C . ASN A 1 196 ? 3.317 14.500 -39.705 1.00 61.31 196 ASN A C 1
ATOM 1497 O O . ASN A 1 196 ? 2.712 14.787 -38.661 1.00 61.31 196 ASN A O 1
ATOM 1501 N N . PRO A 1 197 ? 4.156 13.446 -39.763 1.00 62.53 197 PRO A N 1
ATOM 1502 C CA . PRO A 1 197 ? 4.483 12.628 -38.599 1.00 62.53 197 PRO A CA 1
ATOM 1503 C C . PRO A 1 197 ? 5.166 13.444 -37.504 1.00 62.53 197 PRO A C 1
ATOM 1505 O O . PRO A 1 197 ? 6.118 14.184 -37.752 1.00 62.53 197 PRO A O 1
ATOM 1508 N N . LYS A 1 198 ? 4.758 13.237 -36.246 1.00 61.53 198 LYS A N 1
ATOM 1509 C CA . LYS A 1 198 ? 5.537 13.737 -35.106 1.00 61.53 198 LYS A CA 1
ATOM 1510 C C . LYS A 1 198 ? 6.719 12.806 -34.871 1.00 61.53 198 LYS A C 1
ATOM 1512 O O . LYS A 1 198 ? 6.524 11.671 -34.437 1.00 61.53 198 LYS A O 1
ATOM 1517 N N . GLN A 1 199 ? 7.922 13.290 -35.157 1.00 60.84 199 GLN A N 1
ATOM 1518 C CA . GLN A 1 199 ? 9.164 12.544 -34.977 1.00 60.84 199 GLN A CA 1
ATOM 1519 C C . GLN A 1 199 ? 9.834 12.905 -33.650 1.00 60.84 199 GLN A C 1
ATOM 1521 O O . GLN A 1 199 ? 9.928 14.076 -33.286 1.00 60.84 199 GLN A O 1
ATOM 1526 N N . PHE A 1 200 ? 10.308 11.887 -32.940 1.00 57.38 200 PHE A N 1
ATOM 1527 C CA . PHE A 1 200 ? 11.170 12.020 -31.775 1.00 57.38 200 PHE A CA 1
ATOM 1528 C C . PHE A 1 200 ? 12.521 11.396 -32.099 1.00 57.38 200 PHE A C 1
ATOM 1530 O O . PHE A 1 200 ? 12.597 10.223 -32.467 1.00 57.38 200 PHE A O 1
ATOM 1537 N N . THR A 1 201 ? 13.583 12.179 -31.950 1.00 56.44 201 THR A N 1
ATOM 1538 C CA . THR A 1 201 ? 14.957 11.699 -32.095 1.00 56.44 201 THR A CA 1
ATOM 1539 C C . THR A 1 201 ? 15.459 11.262 -30.726 1.00 56.44 201 THR A C 1
ATOM 1541 O O . THR A 1 201 ? 15.541 12.072 -29.804 1.00 56.44 201 THR A O 1
ATOM 1544 N N . ILE A 1 202 ? 15.759 9.975 -30.580 1.00 58.03 202 ILE A N 1
ATOM 1545 C CA . ILE A 1 202 ? 16.400 9.409 -29.397 1.00 58.03 202 ILE A CA 1
ATOM 1546 C C . ILE A 1 202 ? 17.886 9.281 -29.722 1.00 58.03 202 ILE A C 1
ATOM 1548 O O . ILE A 1 202 ? 18.270 8.507 -30.598 1.00 58.03 202 ILE A O 1
ATOM 1552 N N . LEU A 1 203 ? 18.699 10.066 -29.023 1.00 57.81 203 LEU A N 1
ATOM 1553 C CA . LEU A 1 203 ? 20.154 10.046 -29.107 1.00 57.81 203 LEU A CA 1
ATOM 1554 C C . LEU A 1 203 ? 20.677 9.208 -27.932 1.00 57.81 203 LEU A C 1
ATOM 1556 O O . LEU A 1 203 ? 20.410 9.550 -26.777 1.00 57.81 203 LEU A O 1
ATOM 1560 N N . VAL A 1 204 ? 21.366 8.100 -28.208 1.00 58.81 204 VAL A N 1
ATOM 1561 C CA . VAL A 1 204 ? 22.017 7.282 -27.172 1.00 58.81 204 VAL A CA 1
ATOM 1562 C C . VAL A 1 204 ? 23.519 7.407 -27.349 1.00 58.81 204 VAL A C 1
ATOM 1564 O O . VAL A 1 204 ? 24.068 6.962 -28.352 1.00 58.81 204 VAL A O 1
ATOM 1567 N N . VAL A 1 205 ? 24.153 8.025 -26.355 1.00 60.22 205 VAL A N 1
ATOM 1568 C CA . VAL A 1 205 ? 25.556 8.446 -26.389 1.00 60.22 205 VAL A CA 1
ATOM 1569 C C . VAL A 1 205 ? 26.311 7.810 -25.215 1.00 60.22 205 VAL A C 1
ATOM 1571 O O . VAL A 1 205 ? 25.715 7.652 -24.139 1.00 60.22 205 VAL A O 1
ATOM 1574 N N . PRO A 1 206 ? 27.602 7.454 -25.366 1.00 59.88 206 PRO A N 1
ATOM 1575 C CA . PRO A 1 206 ? 28.442 7.025 -24.253 1.00 59.88 206 PRO A CA 1
ATOM 1576 C C . PRO A 1 206 ? 28.413 8.003 -23.070 1.00 59.88 206 PRO A C 1
ATOM 1578 O O . PRO A 1 206 ? 28.386 9.224 -23.222 1.00 59.88 206 PRO A O 1
ATOM 1581 N N . SER A 1 207 ? 28.481 7.468 -21.849 1.00 57.75 207 SER A N 1
ATOM 1582 C CA . SER A 1 207 ? 28.423 8.265 -20.616 1.00 57.75 207 SER A CA 1
ATOM 1583 C C . SER A 1 207 ? 29.538 9.312 -20.490 1.00 57.75 207 SER A C 1
ATOM 1585 O O . SER A 1 207 ? 29.359 10.289 -19.770 1.00 57.75 207 SER A O 1
ATOM 1587 N N . THR A 1 208 ? 30.667 9.139 -21.181 1.00 62.09 208 THR A N 1
ATOM 1588 C CA . THR A 1 208 ? 31.780 10.102 -21.220 1.00 62.09 208 THR A CA 1
ATOM 1589 C C . THR A 1 208 ? 31.405 11.389 -21.951 1.00 62.09 208 THR A C 1
ATOM 1591 O O . THR A 1 208 ? 31.608 12.473 -21.415 1.00 62.09 208 THR A O 1
ATOM 1594 N N . GLU A 1 209 ? 30.763 11.283 -23.111 1.00 62.06 209 GLU A N 1
ATOM 1595 C CA . GLU A 1 209 ? 30.334 12.440 -23.907 1.00 62.06 209 GLU A CA 1
ATOM 1596 C C . GLU A 1 209 ? 29.152 13.175 -23.260 1.00 62.06 209 GLU A C 1
ATOM 1598 O O . GLU A 1 209 ? 29.066 14.398 -23.321 1.00 62.06 209 GLU A O 1
ATOM 1603 N N . ILE A 1 210 ? 28.276 12.459 -22.540 1.00 60.53 210 ILE A N 1
ATOM 1604 C CA . ILE A 1 210 ? 27.211 13.082 -21.731 1.00 60.53 210 ILE A CA 1
ATOM 1605 C C . ILE A 1 210 ? 27.806 13.964 -20.620 1.00 60.53 210 ILE A C 1
ATOM 1607 O O . ILE A 1 210 ? 27.246 15.013 -20.287 1.00 60.53 210 ILE A O 1
ATOM 1611 N N . ILE A 1 211 ? 28.923 13.547 -20.018 1.00 63.59 211 ILE A N 1
ATOM 1612 C CA . ILE A 1 211 ? 29.612 14.326 -18.982 1.00 63.59 211 ILE A CA 1
ATOM 1613 C C . ILE A 1 211 ? 30.243 15.578 -19.599 1.00 63.59 211 ILE A C 1
ATOM 1615 O O . ILE A 1 211 ? 30.066 16.668 -19.054 1.00 63.59 211 ILE A O 1
ATOM 1619 N N . GLU A 1 212 ? 30.911 15.444 -20.746 1.00 66.44 212 GLU A N 1
ATOM 1620 C CA . GLU A 1 212 ? 31.524 16.571 -21.459 1.00 66.44 212 GLU A CA 1
ATOM 1621 C C . GLU A 1 212 ? 30.484 17.592 -21.939 1.00 66.44 212 GLU A C 1
ATOM 1623 O O . GLU A 1 212 ? 30.655 18.794 -21.724 1.00 66.44 212 GLU A O 1
ATOM 1628 N N . LEU A 1 213 ? 29.357 17.131 -22.490 1.00 64.00 213 LEU A N 1
ATOM 1629 C CA . LEU A 1 213 ? 28.265 17.998 -22.928 1.00 64.00 213 LEU A CA 1
ATOM 1630 C C . LEU A 1 213 ? 27.624 18.754 -21.757 1.00 64.00 213 LEU A C 1
ATOM 1632 O O . LEU A 1 213 ? 27.367 19.955 -21.857 1.00 64.00 213 LEU A O 1
ATOM 1636 N N . ASN A 1 214 ? 27.386 18.078 -20.628 1.00 65.25 214 ASN A N 1
ATOM 1637 C CA . ASN A 1 214 ? 26.871 18.740 -19.428 1.00 65.25 214 ASN A CA 1
ATOM 1638 C C . ASN A 1 214 ? 27.845 19.803 -18.911 1.00 65.25 214 ASN A C 1
ATOM 1640 O O . ASN A 1 214 ? 27.406 20.880 -18.513 1.00 65.25 214 ASN A O 1
ATOM 1644 N N . TYR A 1 215 ? 29.150 19.525 -18.956 1.00 71.56 215 TYR A N 1
ATOM 1645 C CA . TYR A 1 215 ? 30.175 20.481 -18.551 1.00 71.56 215 TYR A CA 1
ATOM 1646 C C . TYR A 1 215 ? 30.188 21.715 -19.469 1.00 71.56 215 TYR A C 1
ATOM 1648 O O . TYR A 1 215 ? 30.157 22.843 -18.980 1.00 71.56 215 TYR A O 1
ATOM 1656 N N . ALA A 1 216 ? 30.122 21.514 -20.790 1.00 65.19 216 ALA A N 1
ATOM 1657 C CA . ALA A 1 216 ? 30.079 22.591 -21.780 1.00 65.19 216 ALA A CA 1
ATOM 1658 C C . ALA A 1 216 ? 28.808 23.457 -21.672 1.00 65.19 216 ALA A C 1
ATOM 1660 O O . ALA A 1 216 ? 28.878 24.687 -21.719 1.00 65.19 216 ALA A O 1
ATOM 1661 N N . LEU A 1 217 ? 27.639 22.837 -21.470 1.00 64.94 217 LEU A N 1
ATOM 1662 C CA . LEU A 1 217 ? 26.375 23.551 -21.253 1.00 64.94 217 LEU A CA 1
ATOM 1663 C C . LEU A 1 217 ? 26.385 24.350 -19.946 1.00 64.94 217 LEU A C 1
ATOM 1665 O O . LEU A 1 217 ? 25.832 25.452 -19.886 1.00 64.94 217 LEU A O 1
ATOM 1669 N N . GLN A 1 218 ? 27.010 23.808 -18.902 1.00 71.06 218 GLN A N 1
ATOM 1670 C CA . GLN A 1 218 ? 27.146 24.482 -17.619 1.00 71.06 218 GLN A CA 1
ATOM 1671 C C . GLN A 1 218 ? 28.097 25.684 -17.723 1.00 71.06 218 GLN A C 1
ATOM 1673 O O . GLN A 1 218 ? 27.731 26.776 -17.294 1.00 71.06 218 GLN A O 1
ATOM 1678 N N . GLU A 1 219 ? 29.237 25.537 -18.404 1.00 72.44 219 GLU A N 1
ATOM 1679 C CA . GLU A 1 219 ? 30.170 26.639 -18.669 1.00 72.44 219 GLU A CA 1
ATOM 1680 C C . GLU A 1 219 ? 29.525 27.754 -19.512 1.00 72.44 219 GLU A C 1
ATOM 1682 O O . GLU A 1 219 ? 29.665 28.940 -19.208 1.00 72.44 219 GLU A O 1
ATOM 1687 N N . ALA A 1 220 ? 28.762 27.397 -20.550 1.00 61.88 220 ALA A N 1
ATOM 1688 C CA . ALA A 1 220 ? 28.064 28.368 -21.390 1.00 61.88 220 ALA A CA 1
ATOM 1689 C C . ALA A 1 220 ? 26.979 29.146 -20.622 1.00 61.88 220 ALA A C 1
ATOM 1691 O O . ALA A 1 220 ? 26.777 30.343 -20.864 1.00 61.88 220 ALA A O 1
ATOM 1692 N N . ARG A 1 221 ? 26.305 28.474 -19.679 1.00 64.25 221 ARG A N 1
ATOM 1693 C CA . ARG A 1 221 ? 25.296 29.063 -18.794 1.00 64.25 221 ARG A CA 1
ATOM 1694 C C . ARG A 1 221 ? 25.921 29.999 -17.760 1.00 64.25 221 ARG A C 1
ATOM 1696 O O . ARG A 1 221 ? 25.391 31.089 -17.558 1.00 64.25 221 ARG A O 1
ATOM 1703 N N . ASP A 1 222 ? 27.047 29.615 -17.167 1.00 72.19 222 ASP A N 1
ATOM 1704 C CA . ASP A 1 222 ? 27.777 30.442 -16.199 1.00 72.19 222 ASP A CA 1
ATOM 1705 C C . ASP A 1 222 ? 28.407 31.679 -16.867 1.00 72.19 222 ASP A C 1
ATOM 1707 O O . ASP A 1 222 ? 28.435 32.762 -16.282 1.00 72.19 222 ASP A O 1
ATOM 1711 N N . ALA A 1 223 ? 28.826 31.559 -18.131 1.00 73.44 223 ALA A N 1
ATOM 1712 C CA . ALA A 1 223 ? 29.334 32.668 -18.940 1.00 73.44 223 ALA A CA 1
ATOM 1713 C C . ALA A 1 223 ? 28.235 33.590 -19.520 1.00 73.44 223 ALA A C 1
ATOM 1715 O O . ALA A 1 223 ? 28.559 34.610 -20.129 1.00 73.44 223 ALA A O 1
ATOM 1716 N N . ASN A 1 224 ? 26.950 33.235 -19.370 1.00 70.25 224 ASN A N 1
ATOM 1717 C CA . ASN A 1 224 ? 25.783 33.937 -19.926 1.00 70.25 224 ASN A CA 1
ATOM 1718 C C . ASN A 1 224 ? 25.940 34.331 -21.411 1.00 70.25 224 ASN A C 1
ATOM 1720 O O . ASN A 1 224 ? 25.543 35.418 -21.840 1.00 70.25 224 ASN A O 1
ATOM 1724 N N . SER A 1 225 ? 26.572 33.457 -22.197 1.00 63.50 225 SER A N 1
ATOM 1725 C CA . SER A 1 225 ? 26.934 33.745 -23.585 1.00 63.50 225 SER A CA 1
ATOM 1726 C C . SER A 1 225 ? 26.104 32.897 -24.545 1.00 63.50 225 SER A C 1
ATOM 1728 O O . SER A 1 225 ? 26.212 31.673 -24.586 1.00 63.50 225 SER A O 1
ATOM 1730 N N . VAL A 1 226 ? 25.271 33.568 -25.342 1.00 57.72 226 VAL A N 1
ATOM 1731 C CA . VAL A 1 226 ? 24.405 32.919 -26.343 1.00 57.72 226 VAL A CA 1
ATOM 1732 C C . VAL A 1 226 ? 25.238 32.207 -27.414 1.00 57.72 226 VAL A C 1
ATOM 1734 O O . VAL A 1 226 ? 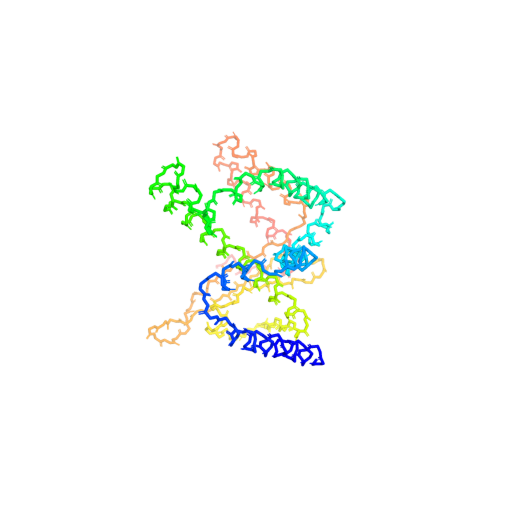24.831 31.158 -27.897 1.00 57.72 226 VAL A O 1
ATOM 1737 N N . LEU A 1 227 ? 26.428 32.731 -27.729 1.00 64.00 227 LEU A N 1
ATOM 1738 C CA . LEU A 1 227 ? 27.356 32.131 -28.690 1.00 64.00 227 LEU A CA 1
ATOM 1739 C C . LEU A 1 227 ? 27.850 30.751 -28.227 1.00 64.00 227 LEU A C 1
ATOM 1741 O O . LEU A 1 227 ? 27.742 29.795 -28.982 1.00 64.00 227 LEU A O 1
ATOM 1745 N N . ARG A 1 228 ? 28.302 30.610 -26.971 1.00 57.31 228 ARG A N 1
ATOM 1746 C CA . ARG A 1 228 ? 28.774 29.312 -26.453 1.00 57.31 228 ARG A CA 1
ATOM 1747 C C . ARG A 1 228 ? 27.642 28.324 -26.211 1.00 57.31 228 ARG A C 1
ATOM 1749 O O . ARG A 1 228 ? 27.842 27.125 -26.329 1.00 57.31 228 ARG A O 1
ATOM 1756 N N . LEU A 1 229 ? 26.446 28.821 -25.895 1.00 53.09 229 LEU A N 1
ATOM 1757 C CA . LEU A 1 229 ? 25.236 27.998 -25.866 1.00 53.09 229 LEU A CA 1
ATOM 1758 C C . LEU A 1 229 ? 24.914 27.460 -27.263 1.00 53.09 229 LEU A C 1
ATOM 1760 O O . LEU A 1 229 ? 24.599 26.284 -27.395 1.00 53.09 229 LEU A O 1
ATOM 1764 N N . ALA A 1 230 ? 25.034 28.291 -28.301 1.00 55.66 230 ALA A N 1
ATOM 1765 C CA . ALA A 1 230 ? 24.857 27.859 -29.682 1.00 55.66 230 ALA A CA 1
ATOM 1766 C C . ALA A 1 230 ? 25.949 26.868 -30.119 1.00 55.66 230 ALA A C 1
ATOM 1768 O O . ALA A 1 230 ? 25.622 25.892 -30.777 1.00 55.66 230 ALA A O 1
ATOM 1769 N N . GLU A 1 231 ? 27.206 27.054 -29.707 1.00 63.06 231 GLU A N 1
ATOM 1770 C CA . GLU A 1 231 ? 28.308 26.113 -29.972 1.00 63.06 231 GLU A CA 1
ATOM 1771 C C . GLU A 1 231 ? 28.118 24.770 -29.247 1.00 63.06 231 GLU A C 1
ATOM 1773 O O . GLU A 1 231 ? 28.295 23.718 -29.855 1.00 63.06 231 GLU A O 1
ATOM 1778 N N . ALA A 1 232 ? 27.691 24.787 -27.980 1.00 58.28 232 ALA A N 1
ATOM 1779 C CA . ALA A 1 232 ? 27.403 23.581 -27.198 1.00 58.28 232 ALA A CA 1
ATOM 1780 C C . ALA A 1 232 ? 26.141 22.838 -27.668 1.00 58.28 232 ALA A C 1
ATOM 1782 O O . ALA A 1 232 ? 25.995 21.650 -27.411 1.00 58.28 232 ALA A O 1
ATOM 1783 N N . VAL A 1 233 ? 25.207 23.523 -28.333 1.00 57.03 233 VAL A N 1
ATOM 1784 C CA . VAL A 1 233 ? 24.046 22.892 -28.979 1.00 57.03 233 VAL A CA 1
ATOM 1785 C C . VAL A 1 233 ? 24.406 22.408 -30.384 1.00 57.03 233 VAL A C 1
ATOM 1787 O O . VAL A 1 233 ? 24.008 21.315 -30.768 1.00 57.03 233 VAL A O 1
ATOM 1790 N N . ALA A 1 234 ? 25.215 23.160 -31.131 1.00 58.53 234 ALA A N 1
ATOM 1791 C CA . ALA A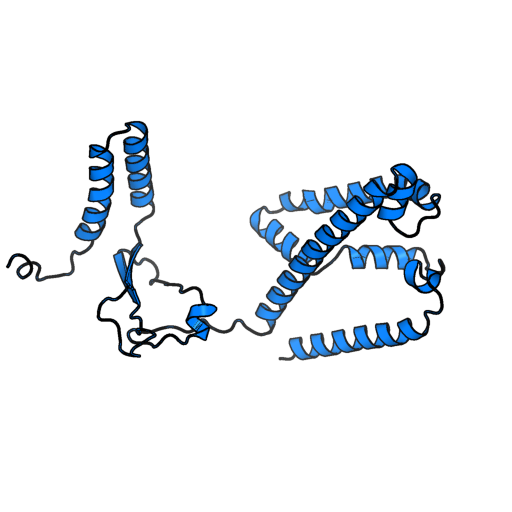 1 234 ? 25.729 22.737 -32.431 1.00 58.53 234 ALA A CA 1
ATOM 1792 C C . ALA A 1 234 ? 26.641 21.509 -32.311 1.00 58.53 234 ALA A C 1
ATOM 1794 O O . ALA A 1 234 ? 26.669 20.691 -33.227 1.00 58.53 234 ALA A O 1
ATOM 1795 N N . SER A 1 235 ? 27.332 21.332 -31.177 1.00 59.12 235 SER A N 1
ATOM 1796 C CA . SER A 1 235 ? 28.081 20.105 -30.909 1.00 59.12 235 SER A CA 1
ATOM 1797 C C . SER A 1 235 ? 27.169 18.883 -30.751 1.00 59.12 235 SER A C 1
ATOM 1799 O O . SER A 1 235 ? 27.568 17.791 -31.131 1.00 59.12 235 SER A O 1
ATOM 1801 N N . ILE A 1 236 ? 25.921 19.048 -30.291 1.00 56.41 236 ILE A N 1
ATOM 1802 C CA . ILE A 1 236 ? 24.913 17.970 -30.247 1.00 56.41 236 ILE A CA 1
ATOM 1803 C C . ILE A 1 236 ? 24.516 17.556 -31.669 1.00 56.41 236 ILE A C 1
ATOM 1805 O O . ILE A 1 236 ? 24.457 16.363 -31.965 1.00 56.41 236 ILE A O 1
ATOM 1809 N N . ASP A 1 237 ? 24.292 18.530 -32.556 1.00 53.06 237 ASP A N 1
ATOM 1810 C CA . ASP A 1 237 ? 23.989 18.270 -33.969 1.00 53.06 237 ASP A CA 1
ATOM 1811 C C . ASP A 1 237 ? 25.193 17.662 -34.707 1.00 53.06 237 ASP A C 1
ATOM 1813 O O . ASP A 1 237 ? 25.016 16.777 -35.545 1.00 53.06 237 ASP A O 1
ATOM 1817 N N . SER A 1 238 ? 26.426 18.071 -34.376 1.00 51.81 238 SER A N 1
ATOM 1818 C CA . SER A 1 238 ? 27.633 17.477 -34.959 1.00 51.81 238 SER A CA 1
ATOM 1819 C C . SER A 1 238 ? 27.925 16.081 -34.423 1.00 51.81 238 SER A C 1
ATOM 1821 O O . SER A 1 238 ? 28.355 15.251 -35.206 1.00 51.81 238 SER A O 1
ATOM 1823 N N . ILE A 1 239 ? 27.659 15.794 -33.141 1.00 49.25 239 ILE A N 1
ATOM 1824 C CA . ILE A 1 239 ? 27.753 14.440 -32.561 1.00 49.25 239 ILE A CA 1
ATOM 1825 C C . ILE A 1 239 ? 26.729 13.517 -33.239 1.00 49.25 239 ILE A C 1
ATOM 1827 O O . ILE A 1 239 ? 27.059 12.403 -33.639 1.00 49.25 239 ILE A O 1
ATOM 1831 N N . ALA A 1 240 ? 25.510 14.014 -33.483 1.00 46.84 240 ALA A N 1
ATOM 1832 C CA . ALA A 1 240 ? 24.500 13.296 -34.260 1.00 46.84 240 ALA A CA 1
ATOM 1833 C C . ALA A 1 240 ? 24.905 13.069 -35.733 1.00 46.84 240 ALA A C 1
ATOM 1835 O O . ALA A 1 240 ? 24.412 12.129 -36.357 1.00 46.84 240 ALA A O 1
ATOM 1836 N N . ALA A 1 241 ? 25.779 13.915 -36.289 1.00 40.03 241 ALA A N 1
ATOM 1837 C CA . ALA A 1 241 ? 26.275 13.818 -37.661 1.00 40.03 241 ALA A CA 1
ATOM 1838 C C . ALA A 1 241 ? 27.586 13.015 -37.794 1.00 40.03 241 ALA A C 1
ATOM 1840 O O . ALA A 1 241 ? 27.796 12.385 -38.827 1.00 40.03 241 ALA A O 1
ATOM 1841 N N . SER A 1 242 ? 28.459 13.010 -36.779 1.00 41.81 242 SER A N 1
ATOM 1842 C CA . SER A 1 242 ? 29.793 12.392 -36.832 1.00 41.81 242 SER A CA 1
ATOM 1843 C C . SER A 1 242 ? 29.799 10.894 -36.536 1.00 41.81 242 SER A C 1
ATOM 1845 O O . SER A 1 242 ? 30.739 10.218 -36.934 1.00 41.81 242 SER A O 1
ATOM 1847 N N . GLU A 1 243 ? 28.765 10.352 -35.884 1.00 42.03 243 GLU A N 1
ATOM 1848 C CA . GLU A 1 243 ? 28.616 8.896 -35.688 1.00 42.03 243 GLU A CA 1
ATOM 1849 C C . GLU A 1 243 ? 27.819 8.195 -36.810 1.00 42.03 243 GLU A C 1
ATOM 1851 O O . GLU A 1 243 ? 27.583 6.989 -36.749 1.00 42.03 243 GLU A O 1
ATOM 1856 N N . ILE A 1 244 ? 27.441 8.907 -37.880 1.00 39.75 244 ILE A N 1
ATOM 1857 C CA . ILE A 1 244 ? 26.871 8.302 -39.096 1.00 39.75 244 ILE A CA 1
ATOM 1858 C C . ILE A 1 244 ? 27.987 8.131 -40.135 1.00 39.75 244 ILE A C 1
ATOM 1860 O O . ILE A 1 244 ? 27.974 8.725 -41.208 1.00 39.75 244 ILE A O 1
ATOM 1864 N N . GLU A 1 245 ? 28.956 7.267 -39.838 1.00 36.47 245 GLU A N 1
ATOM 1865 C CA . GLU A 1 245 ? 29.894 6.732 -40.835 1.00 36.47 245 GLU A CA 1
ATOM 1866 C C . GLU A 1 245 ? 29.334 5.413 -41.412 1.00 36.47 245 GLU A C 1
ATOM 1868 O O . GLU A 1 245 ? 29.944 4.351 -41.347 1.00 36.47 245 GLU A O 1
ATOM 1873 N N . ALA A 1 246 ? 28.091 5.454 -41.911 1.00 34.09 246 ALA A N 1
ATOM 1874 C CA . ALA A 1 246 ? 27.457 4.333 -42.622 1.00 34.09 246 ALA A CA 1
A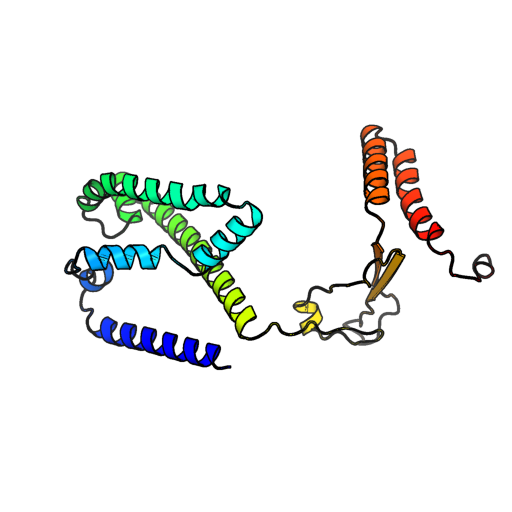TOM 1875 C C . ALA A 1 246 ? 26.335 4.759 -43.591 1.00 34.09 246 ALA A C 1
ATOM 1877 O O . ALA A 1 246 ? 25.456 3.962 -43.916 1.00 34.09 246 ALA A O 1
ATOM 1878 N N . LEU A 1 247 ? 26.345 6.005 -44.069 1.00 30.09 247 LEU A N 1
ATOM 1879 C CA . LEU A 1 247 ? 25.509 6.428 -45.192 1.00 30.09 247 LEU A CA 1
ATOM 1880 C C . LEU A 1 247 ? 26.412 6.986 -46.290 1.00 30.09 247 LEU A C 1
ATOM 1882 O O . LEU A 1 247 ? 26.615 8.192 -46.417 1.00 30.09 247 LEU A O 1
ATOM 1886 N N . ASP A 1 248 ? 26.949 6.070 -47.099 1.00 35.03 248 ASP A N 1
ATOM 1887 C CA . ASP A 1 248 ? 27.266 6.383 -48.491 1.00 35.03 248 ASP A CA 1
ATOM 1888 C C . ASP A 1 248 ? 26.041 7.076 -49.116 1.00 35.03 248 ASP A C 1
ATOM 1890 O O . ASP A 1 248 ? 24.909 6.619 -48.939 1.00 35.03 248 ASP A O 1
ATOM 1894 N N . SER A 1 249 ? 26.288 8.154 -49.864 1.00 38.97 249 SER A N 1
ATOM 1895 C CA . SER A 1 249 ? 25.329 9.055 -50.539 1.00 38.97 249 SER A CA 1
ATOM 1896 C C . SER A 1 249 ? 24.795 10.262 -49.743 1.00 38.97 249 SER A C 1
ATOM 1898 O O . SER A 1 249 ? 23.600 10.520 -49.657 1.00 38.97 249 SER A O 1
ATOM 1900 N N . LEU A 1 250 ? 25.708 11.123 -49.283 1.00 31.05 250 LEU A N 1
ATOM 1901 C CA . LEU A 1 250 ? 25.430 12.554 -49.051 1.00 31.05 250 LEU A CA 1
ATOM 1902 C C . LEU A 1 250 ? 25.793 13.439 -50.265 1.00 31.05 250 LEU A C 1
ATOM 1904 O O . LEU A 1 250 ? 26.030 14.635 -50.127 1.00 31.05 250 LEU A O 1
ATOM 1908 N N . THR A 1 251 ? 25.826 12.868 -51.473 1.00 32.16 251 THR A N 1
ATOM 1909 C CA . THR A 1 251 ? 25.950 13.631 -52.730 1.00 32.16 251 THR A CA 1
ATOM 1910 C C . THR A 1 251 ? 24.620 14.181 -53.251 1.00 32.16 251 THR A C 1
ATOM 1912 O O . THR A 1 251 ? 24.646 15.110 -54.051 1.00 32.16 251 THR A O 1
ATOM 1915 N N . ASP A 1 252 ? 23.472 13.699 -52.763 1.00 30.06 252 ASP A N 1
ATOM 1916 C CA . ASP A 1 252 ? 22.153 14.070 -53.312 1.00 30.06 252 ASP A CA 1
ATOM 1917 C C . ASP A 1 252 ? 21.388 15.128 -52.494 1.00 30.06 252 ASP A C 1
ATOM 1919 O O . ASP A 1 252 ? 20.243 15.439 -52.807 1.00 30.06 252 ASP A O 1
ATOM 1923 N N . LEU A 1 253 ? 22.003 15.723 -51.465 1.00 26.89 253 LEU A N 1
ATOM 1924 C CA . LEU A 1 253 ? 21.352 16.729 -50.603 1.00 26.89 253 LEU A CA 1
ATOM 1925 C C . LEU A 1 253 ? 21.994 18.125 -50.689 1.00 26.89 253 LEU A C 1
ATOM 1927 O O . LEU A 1 253 ? 21.894 18.924 -49.760 1.00 26.89 253 LEU A O 1
ATOM 1931 N N . VAL A 1 254 ? 22.634 18.420 -51.828 1.00 28.73 254 VAL A N 1
ATOM 1932 C CA . VAL A 1 254 ? 23.062 19.774 -52.241 1.00 28.73 254 VAL A CA 1
ATOM 1933 C C . VAL A 1 254 ? 22.555 20.100 -53.662 1.00 28.73 254 VAL A C 1
ATOM 1935 O O . VAL A 1 254 ? 23.250 20.717 -54.464 1.00 28.73 254 VAL A O 1
ATOM 1938 N N . ALA A 1 255 ? 21.321 19.706 -53.988 1.00 27.86 255 ALA A N 1
ATOM 1939 C CA . ALA A 1 255 ? 20.593 20.209 -55.158 1.00 27.86 255 ALA A CA 1
ATOM 1940 C C . ALA A 1 255 ? 19.222 20.756 -54.749 1.00 27.86 255 ALA A C 1
ATOM 1942 O O . ALA A 1 255 ? 18.504 20.042 -54.014 1.00 27.86 255 ALA A O 1
#

Radius of gyration: 30.39 Å; chains: 1; bounding box: 57×57×87 Å

Sequence (255 aa):
MIYLVAIFIYLLVLAAIGIYKSRQVKTQEDFTVAGRTLSPWIMVCTMLAVWIGTGSIVGNAGKTYEIGMSALWLPIGTFIGMILLSFIATRARNIEALTVPEIIGKRFGGVARTLAVVALILAYMVIVGYQFNAGGMVLEVIAGKKEPVTLTDGSALTKRQARKGYVRYEPPENWTGVARVGFDTKDASTGQWSDNPKQFTILVVPSTEIIELNYALQEARDANSVLRLAEAVASIDSIAASEIEALDSLTDLVA

Secondary structure (DSSP, 8-state):
-HHHHHHHHHHHHHHHHHHHHHTT--SHHHHHHGGG---HHHHHHHHHHHH--HHHHHHHHHHHHHHGGGGGHHHHHHHHHHHHHHHHHHHHHTS--SSHHHHHHHHH-HHHHHHHHHHHHHHHHHHHHHHHHHHHHHHHHHH-PPPP-PPPTTPPPPHHHHHHPPP---PPTT--EEEEEEE--B-TTT-SBPSS-EEEEEEE--HHHHHHHHHHHHHHHHTT-HHHHHHHHHHHHHHHHHT-TT----SSS--